Protein 5F8Z (pdb70)

CATH classification: 2.40.10.10 (+1 more: 2.40.10.10)

Solvent-accessible surface area: 11383 Å² total; per-residue (Å²): 1,18,43,22,86,92,7,65,126,30,53,17,9,15,5,1,0,0,9,2,62,95,138,58,64,93,10,14,0,2,0,2,0,22,16,90,20,11,0,1,0,0,2,0,2,25,53,79,46,76,152,56,125,8,2,39,2,2,18,21,30,23,27,24,73,87,34,82,148,134,20,114,70,14,82,5,104,63,47,22,71,10,109,87,23,134,46,87,119,3,45,38,2,0,0,0,0,19,0,99,60,76,36,127,113,68,113,72,29,90,43,5,42,53,5,81,140,60,28,92,39,100,95,11,116,52,2,57,0,0,2,1,0,34,47,134,61,199,22,128,50,43,84,55,4,18,40,4,53,2,59,38,37,89,50,120,83,0,60,130,100,9,154,108,71,175,19,45,125,71,17,7,0,0,9,77,150,124,13,40,78,10,11,4,46,1,1,0,1,0,0,0,0,0,85,64,130,60,93,53,50,1,9,0,2,6,3,16,10,66,28,15,17,112,121,47,37,14,5,1,2,6,32,0,4,46,3,30,84,15,5,98,97,53,18,120,93,36,110,42,35,77,26,3,11,14,52,176,30

Foldseek 3Di:
DAQWDFDDALPQQQKKFKWFCDPHIDTAEIWGHAFQFKTKFFQCSCPPDDDFQGIWIDGLDFFQVVDDPPHHTWGFDDKAQPPPDDPVQFPRGMIMTGTPDTHDDDSNHDGAAADAAPDDDPVFAWKKAKFQDANFFVGGGHTGITMDTWGWDDLVLLCVLPVPHRRDPQKTWTADQQFRTFDAGSHGTTFIWGAHPNGIHGQWTFGDWDHHRHHSIITMTGGRSNCVVVVVVVVVVVD/DDPVDDDPVD

Sequence (249 aa):
IVGGTNSSWGEWPWQVSLQVKLTAQRHLCGGSLIGHQWVLTAAHCFDGLPLQDVWRIYSGILNLSDITKDTPFSQIKEIIIHQNYKVSEGNHDIALIKLQAPLNYTEFQKPISLPSKGDTSTIYTNCWVTGWGFSKEKGEIQNILQKVNIPLVTNEECQKRYQDYKITQRMVCAGYKEGGKDACKGDSGGPLVCKHNGMWRLVGITSWGEGCARREQPGVYTKVAEYMDWILEKTQSSDCPARFAALFCC

InterPro domains:
  IPR000177 Apple domain [PR00005] (224-243)
  IPR000177 Apple domain [PR00005] (253-269)
  IPR000177 Apple domain [PR00005] (271-286)
  IPR000177 Apple domain [PS00495] (292-375)
  IPR000177 Apple domain [SM00223] (21-104)
  IPR000177 Apple domain [SM00223] (111-194)
  IPR000177 Apple domain [SM00223] (201-284)
  IPR000177 Apple domain [SM00223] (292-375)
  IPR000177 Apple domain [cd01100] (17-101)
  IPR000177 Apple domain [cd01100] (107-191)
  IPR000177 Apple domain [cd01100] (197-281)
  IPR000177 Apple domain [cd01100] (288-372)
  IPR001254 Serine proteases, trypsin domain [PF00089] (391-621)
  IPR001254 Serine proteases, trypsin domain [PS50240] (391-626)
  IPR001254 Serine proteases, trypsin domain [SM00020] (390-621)
  IPR001254 Serine proteases, trypsin domain [cd00190] (391-621)
  IPR001314 Peptidase S1A, chymotrypsin family [PR00722] (420-435)
  IPR001314 Peptidase S1A, chymotrypsin family [PR00722] (479-493)
  IPR001314 Peptidase S1A, chymotrypsin family [PR00722] (571-583)
  IPR003609 PAN/Apple domain [PF00024] (22-104)

GO terms:
  GO:0005515 protein binding (F, IPI)
  GO:0004252 serine-type endopeptidase activity (F, TAS)
  GO:0006508 proteolysis (P, TAS)
  GO:0005576 extracellular region (C, TAS)
  GO:0005886 plasma membrane (C, TAS)
  GO:0005576 extracellular region (C, IDA)
  GO:0031639 plasminogen activation (P, IDA)
  GO:0051919 positive regulation of fibrinolysis (P, IDA)
  GO:0002542 Factor XII activation (P, TAS)
  GO:0031638 zymogen activation (P, TAS)
  GO:0070062 extracellular exosome (C, HDA)
  GO:0031638 zymogen activation (P, IDA)
  GO:0006508 proteolysis (P, IDA)
  GO:0007597 blood coagulation, intrinsic pathway (P, IDA)

Organism: Homo sapiens (NCBI:txid9606)

Secondary structure (DSSP, 8-state):
-BS-EE--TTSSTTEEEEEEESSSEEEEEEEEEEETTEEEE-GGGGTT---GGGEEEE-S-SBGGG--TTS--B-EEEEEE-TT--TTT-TT--EEEEESSPPPPBTTB-PPB-PPSS--SSS---EEEEESS-SSTT----SBPEEEE--EE-HHHHHHT-TTS---TTEEEE--TT---B--TT-TT-EEEEEETTEEEEEEEEEE-SSSS-TT--EEEEEGGGGHHHHHHHHHHH-/--TTB-STT-

Radius of gyration: 16.34 Å; Cα contacts (8 Å, |Δi|>4): 658; chains: 2; bounding box: 39×35×48 Å

Structure (mmCIF, N/CA/C/O backbone):
data_5F8Z
#
_entry.id   5F8Z
#
_cell.length_a   90.279
_cell.length_b   90.279
_cell.length_c   57.623
_cell.angle_alpha   90.00
_cell.angle_beta   90.00
_cell.angle_gamma   120.00
#
_symmetry.space_group_name_H-M   'P 65'
#
loop_
_entity.id
_entity.type
_entity.pdbx_description
1 polymer 'Plasma kallikrein LIGHT CHAIN'
2 polymer CYS-PRO-ALA-ARG-PHE-M70-ALA-LEU-PHE-CYS
3 non-polymer 'SULFATE ION'
4 non-polymer piperidine-1-carboximidamide
5 water water
#
loop_
_atom_site.group_PDB
_atom_site.id
_atom_site.type_symbol
_atom_site.label_atom_id
_atom_site.label_alt_id
_atom_site.label_comp_id
_atom_site.label_asym_id
_atom_site.label_entity_id
_atom_site.label_seq_id
_atom_site.pdbx_PDB_ins_code
_atom_site.Cartn_x
_atom_site.Cartn_y
_atom_site.Cartn_z
_atom_site.occupancy
_atom_site.B_iso_or_equiv
_atom_site.auth_seq_id
_atom_site.auth_comp_id
_atom_site.auth_asym_id
_atom_site.auth_atom_id
_atom_site.pdbx_PDB_model_num
ATOM 1 N N . ILE A 1 1 ? -32.441 -30.561 1.805 1.00 13.13 16 ILE A N 1
ATOM 2 C CA . ILE A 1 1 ? -32.176 -31.648 0.805 1.00 13.06 16 ILE A CA 1
ATOM 3 C C . ILE A 1 1 ? -33.438 -32.501 0.688 1.00 12.96 16 ILE A C 1
ATOM 4 O O . ILE A 1 1 ? -33.938 -32.966 1.699 1.00 14.00 16 ILE A O 1
ATOM 9 N N . VAL A 1 2 ? -33.927 -32.649 -0.544 1.00 13.56 17 VAL A N 1
ATOM 10 C CA . VAL A 1 2 ? -35.092 -33.452 -0.880 1.00 13.83 17 VAL A CA 1
ATOM 11 C C . VAL A 1 2 ? -34.599 -34.810 -1.345 1.00 14.29 17 VAL A C 1
ATOM 12 O O . VAL A 1 2 ? -33.692 -34.891 -2.175 1.00 14.11 17 VAL A O 1
ATOM 16 N N . GLY A 1 3 ? -35.215 -35.871 -0.816 1.00 14.08 18 GLY A N 1
ATOM 17 C CA . GLY A 1 3 ? -34.934 -37.240 -1.244 1.00 14.53 18 GLY A CA 1
ATOM 18 C C . GLY A 1 3 ? -33.613 -37.800 -0.777 1.00 14.92 18 GLY A C 1
ATOM 19 O O . GLY A 1 3 ? -33.144 -38.796 -1.334 1.00 17.40 18 GLY A O 1
ATOM 20 N N . GLY A 1 4 ? -33.027 -37.189 0.249 1.00 14.63 19 GLY A N 1
ATOM 21 C CA . GLY A 1 4 ? -31.751 -37.636 0.772 1.00 15.19 19 GLY A CA 1
ATOM 22 C C . GLY A 1 4 ? -31.915 -38.586 1.927 1.00 16.05 19 GLY A C 1
ATOM 23 O O . GLY A 1 4 ? -33.019 -39.072 2.209 1.00 16.46 19 GLY A O 1
ATOM 24 N N . THR A 1 5 ? -30.801 -38.877 2.581 1.00 15.03 20 THR A N 1
ATOM 25 C CA . THR A 1 5 ? -30.786 -39.681 3.798 1.00 16.21 20 THR A CA 1
ATOM 26 C C . THR A 1 5 ? -29.878 -39.071 4.855 1.00 15.21 20 THR A C 1
ATOM 27 O O . THR A 1 5 ? -29.100 -38.144 4.590 1.00 14.72 20 THR A O 1
ATOM 31 N N . ASN A 1 6 ? -29.987 -39.596 6.068 1.00 15.44 21 ASN A N 1
ATOM 32 C CA . ASN A 1 6 ? -29.177 -39.134 7.185 1.00 15.98 21 ASN A CA 1
ATOM 33 C C . ASN A 1 6 ? -27.721 -39.508 6.968 1.00 16.41 21 ASN A C 1
ATOM 34 O O . ASN A 1 6 ? -27.410 -40.652 6.626 1.00 19.91 21 ASN A O 1
ATOM 39 N N . SER A 1 7 ? -26.829 -38.543 7.171 1.00 14.50 22 SER A N 1
ATOM 40 C CA . SER A 1 7 ? -25.388 -38.791 7.107 1.00 14.26 22 SER A CA 1
ATOM 41 C C . SER A 1 7 ? -24.863 -39.332 8.432 1.00 14.96 22 SER A C 1
ATOM 42 O O . SER A 1 7 ? -25.488 -39.164 9.490 1.00 16.03 22 SER A O 1
ATOM 45 N N . SER A 1 8 ? -23.688 -39.942 8.373 1.00 14.91 23 SER A N 1
ATOM 46 C CA . SER A 1 8 ? -22.979 -40.399 9.565 1.00 15.62 23 SER A CA 1
ATOM 47 C C . SER A 1 8 ? -21.769 -39.515 9.835 1.00 15.18 23 SER A C 1
ATOM 48 O O . SER A 1 8 ? -21.359 -38.699 8.987 1.00 15.97 23 SER A O 1
ATOM 51 N N . TRP A 1 9 ? -21.209 -39.668 11.020 1.00 16.07 24 TRP A N 1
ATOM 52 C CA . TRP A 1 9 ? -20.082 -38.852 11.448 1.00 14.96 24 TRP A CA 1
ATOM 53 C C . TRP A 1 9 ? -18.879 -39.019 10.520 1.00 16.33 24 TRP A C 1
ATOM 54 O O . TRP A 1 9 ? -18.524 -40.134 10.140 1.00 18.06 24 TRP A O 1
ATOM 65 N N . GLY A 1 10 ? -18.264 -37.889 10.159 1.00 16.43 25 GLY A N 1
ATOM 66 C CA . GLY A 1 10 ? -17.046 -37.897 9.373 1.00 16.56 25 GLY A CA 1
ATOM 67 C C . GLY A 1 10 ? -17.224 -38.076 7.881 1.00 16.15 25 GLY A C 1
ATOM 68 O O . GLY A 1 10 ? -16.225 -38.031 7.161 1.00 15.67 25 GLY A O 1
ATOM 69 N N . GLU A 1 11 ? -18.458 -38.277 7.383 1.00 14.48 26 GLU A N 1
ATOM 70 C CA . GLU A 1 11 ? -18.670 -38.352 5.939 1.00 15.07 26 GLU A CA 1
ATOM 71 C C . GLU A 1 11 ? -18.386 -37.013 5.251 1.00 13.85 26 GLU A C 1
ATOM 72 O O . GLU A 1 11 ? -17.793 -36.980 4.174 1.00 14.37 26 GLU A O 1
ATOM 78 N N . TRP A 1 12 ? -18.798 -35.922 5.905 1.00 12.52 27 TRP A N 1
ATOM 79 C CA . TRP A 1 12 ? -18.721 -34.594 5.276 1.00 12.25 27 TRP A CA 1
ATOM 80 C C . TRP A 1 12 ? -18.099 -33.598 6.253 1.00 11.79 27 TRP A C 1
ATOM 81 O O . TRP A 1 12 ? -18.767 -32.697 6.752 1.00 12.13 27 TRP A O 1
ATOM 92 N N . PRO A 1 13 ? -16.811 -33.774 6.572 1.00 11.08 28 PRO A N 1
ATOM 93 C CA . PRO A 1 13 ? -16.188 -33.023 7.674 1.00 11.64 28 PRO A CA 1
ATOM 94 C C . PRO A 1 13 ? -15.938 -31.533 7.406 1.00 10.71 28 PRO A C 1
ATOM 95 O O . PRO A 1 13 ? -15.593 -30.775 8.324 1.00 11.93 28 PRO A O 1
ATOM 99 N N . TRP A 1 14 ? -16.125 -31.133 6.154 1.00 10.23 29 TRP A N 1
ATOM 100 C CA . TRP A 1 14 ? -16.033 -29.728 5.720 1.00 10.80 29 TRP A CA 1
ATOM 101 C C . TRP A 1 14 ? -17.344 -28.970 5.846 1.00 10.70 29 TRP A C 1
ATOM 102 O O . TRP A 1 14 ? -17.352 -27.759 5.697 1.00 11.57 29 TRP A O 1
ATOM 113 N N . GLN A 1 15 ? -18.460 -29.665 6.052 1.00 9.89 30 GLN A N 1
ATOM 114 C CA . GLN A 1 15 ? -19.753 -28.982 6.085 1.00 10.38 30 GLN A CA 1
ATOM 115 C C . GLN A 1 15 ? -19.888 -28.151 7.350 1.00 10.63 30 GLN A C 1
ATOM 116 O O . GLN A 1 15 ? -19.647 -28.643 8.451 1.00 10.88 30 GLN A O 1
ATOM 122 N N . VAL A 1 16 ? -20.330 -26.906 7.191 1.00 10.07 31 VAL A N 1
ATOM 123 C CA . VAL A 1 16 ? -20.623 -26.044 8.329 1.00 10.60 31 VAL A CA 1
ATOM 124 C C . VAL A 1 16 ? -22.057 -25.546 8.241 1.00 10.79 31 VAL A C 1
ATOM 125 O O . VAL A 1 16 ? -22.660 -25.520 7.149 1.00 10.72 31 VAL A O 1
ATOM 129 N N . SER A 1 17 ? -22.600 -25.179 9.402 1.00 10.49 32 SER A N 1
ATOM 130 C CA . SER A 1 17 ? -23.916 -24.559 9.503 1.00 11.00 32 SER A CA 1
ATOM 131 C C . SER A 1 17 ? -23.685 -23.085 9.844 1.00 10.36 32 SER A C 1
ATOM 132 O O . SER A 1 17 ? -23.046 -22.785 10.868 1.00 11.35 32 SER A O 1
ATOM 135 N N . LEU A 1 18 ? -24.175 -22.188 8.985 1.00 11.04 33 LEU A N 1
ATOM 136 C CA . LEU A 1 18 ? -24.088 -20.742 9.209 1.00 11.88 33 LEU A CA 1
ATOM 137 C C . LEU A 1 18 ? -25.410 -20.309 9.830 1.00 12.23 33 LEU A C 1
ATOM 138 O O . LEU A 1 18 ? -26.454 -20.386 9.185 1.00 11.90 33 LEU A O 1
ATOM 143 N N . GLN A 1 19 ? -25.332 -19.906 11.096 1.00 12.12 34 GLN A N 1
ATOM 144 C CA . GLN A 1 19 ? -26.511 -19.562 11.900 1.00 12.87 34 GLN A CA 1
ATOM 145 C C . GLN A 1 19 ? -26.420 -18.135 12.332 1.00 13.93 34 GLN A C 1
ATOM 146 O O . GLN A 1 19 ? -25.337 -17.577 12.386 1.00 12.97 34 GLN A O 1
ATOM 152 N N . VAL A 1 20 ? -27.566 -17.544 12.638 1.00 13.72 35 VAL A N 1
ATOM 153 C CA . VAL A 1 20 ? -27.595 -16.206 13.216 1.00 14.13 35 VAL A CA 1
ATOM 154 C C . VAL A 1 20 ? -28.288 -16.244 14.551 1.00 14.88 35 VAL A C 1
ATOM 155 O O . VAL A 1 20 ? -29.178 -17.067 14.768 1.00 14.76 35 VAL A O 1
ATOM 159 N N . LYS A 1 21 ? -27.833 -15.394 15.466 1.00 14.24 36 LYS A N 1
ATOM 160 C CA . LYS A 1 21 ? -28.567 -15.166 16.695 1.00 15.64 36 LYS A CA 1
ATOM 161 C C . LYS A 1 21 ? -28.825 -13.691 16.875 1.00 15.86 36 LYS A C 1
ATOM 162 O O . LYS A 1 21 ? -27.875 -12.899 16.957 1.00 14.98 36 LYS A O 1
ATOM 168 N N . LEU A 1 22 ? -30.108 -13.331 16.912 1.00 16.44 37 LEU A N 1
ATOM 169 C CA . LEU A 1 22 ? -30.523 -11.995 17.317 1.00 15.77 37 LEU A CA 1
ATOM 170 C C . LEU A 1 22 ? -31.104 -12.224 18.707 1.00 14.61 37 LEU A C 1
ATOM 171 O O . LEU A 1 22 ? -30.336 -12.340 19.664 1.00 17.31 37 LEU A O 1
ATOM 176 N N . THR A 1 23 ? -32.421 -12.363 18.836 0.60 13.67 38 THR A N 1
ATOM 177 C CA . THR A 1 23 ? -32.989 -12.829 20.102 0.60 14.29 38 THR A CA 1
ATOM 178 C C . THR A 1 23 ? -33.154 -14.346 20.119 0.60 14.72 38 THR A C 1
ATOM 179 O O . THR A 1 23 ? -33.095 -14.964 21.182 0.60 16.82 38 THR A O 1
ATOM 183 N N . ALA A 1 24 A -33.382 -14.922 18.941 1.00 16.31 38 ALA A N 1
ATOM 184 C CA . ALA A 1 24 A -33.442 -16.358 18.740 1.00 17.12 38 ALA A CA 1
ATOM 185 C C . ALA A 1 24 A -32.323 -16.758 17.772 1.00 17.41 38 ALA A C 1
ATOM 186 O O . ALA A 1 24 A -31.765 -15.906 17.050 1.00 18.24 38 ALA A O 1
ATOM 188 N N . GLN A 1 25 B -31.996 -18.047 17.777 1.00 15.87 38 GLN A N 1
ATOM 189 C CA . GLN A 1 25 B -30.946 -18.608 16.931 1.00 15.05 38 GLN A CA 1
ATOM 190 C C . GLN A 1 25 B -31.544 -19.530 15.865 1.00 15.22 38 GLN A C 1
ATOM 191 O O . GLN A 1 25 B -32.449 -20.303 16.131 1.00 16.45 38 GLN A O 1
ATOM 197 N N . ARG A 1 26 ? -31.070 -19.383 14.631 1.00 14.36 39 ARG A N 1
ATOM 198 C CA . ARG A 1 26 ? -31.563 -20.179 13.510 1.00 14.16 39 ARG A CA 1
ATOM 199 C C . ARG A 1 26 ? -30.479 -20.444 12.467 1.00 13.88 39 ARG A C 1
ATOM 200 O O . ARG A 1 26 ? -29.654 -19.581 12.177 1.00 14.11 39 ARG A O 1
ATOM 208 N N . HIS A 1 27 ? -30.546 -21.638 11.889 1.00 13.33 40 HIS A N 1
ATOM 209 C CA . HIS A 1 27 ? -29.731 -22.005 10.753 1.00 13.13 40 HIS A CA 1
ATOM 210 C C . HIS A 1 27 ? -30.233 -21.264 9.514 1.00 12.62 40 HIS A C 1
ATOM 211 O O . HIS A 1 27 ? -31.421 -21.294 9.219 1.00 13.70 40 HIS A O 1
ATOM 218 N N . LEU A 1 28 ? -29.319 -20.612 8.788 1.00 12.82 41 LEU A N 1
ATOM 219 C CA . LEU A 1 28 ? -29.651 -19.927 7.549 1.00 13.33 41 LEU A CA 1
ATOM 220 C C . LEU A 1 28 ? -29.080 -20.534 6.274 1.00 13.58 41 LEU A C 1
ATOM 221 O O . LEU A 1 28 ? -29.743 -20.524 5.243 1.00 16.26 41 LEU A O 1
ATOM 226 N N . CYS A 1 29 ? -27.851 -21.024 6.338 1.00 13.04 42 CYS A N 1
ATOM 227 C CA . CYS A 1 29 ? -27.136 -21.436 5.134 1.00 12.91 42 CYS A CA 1
ATOM 228 C C . CYS A 1 29 ? -26.104 -22.488 5.476 1.00 11.98 42 CYS A C 1
ATOM 229 O O . CYS A 1 29 ? -25.719 -22.648 6.632 1.00 12.32 42 CYS A O 1
ATOM 232 N N . GLY A 1 30 ? -25.670 -23.206 4.455 1.00 10.76 43 GLY A N 1
ATOM 233 C CA . GLY A 1 30 ? -24.505 -24.054 4.563 1.00 11.25 43 GLY A CA 1
ATOM 234 C C . GLY A 1 30 ? -23.245 -23.341 4.110 1.00 11.30 43 GLY A C 1
ATOM 235 O O . GLY A 1 30 ? -23.270 -22.225 3.600 1.00 11.31 43 GLY A O 1
ATOM 236 N N . GLY A 1 31 ? -22.136 -24.042 4.275 1.00 10.85 44 GLY A N 1
ATOM 237 C CA . GLY A 1 31 ? -20.838 -23.571 3.797 1.00 10.99 44 GLY A CA 1
ATOM 238 C C . GLY A 1 31 ? -19.863 -24.713 3.843 1.00 10.66 44 GLY A C 1
ATOM 239 O O . GLY A 1 31 ? -20.178 -25.802 4.412 1.00 11.25 44 GLY A O 1
ATOM 240 N N . SER A 1 32 ? -18.681 -24.466 3.284 1.00 10.66 45 SER A N 1
ATOM 241 C CA . SER A 1 32 ? -17.623 -25.470 3.230 1.00 11.40 45 SER A CA 1
ATOM 242 C C . SER A 1 32 ? -16.349 -24.910 3.802 1.00 10.48 45 SER A C 1
ATOM 243 O O . SER A 1 32 ? -15.882 -23.880 3.369 1.00 10.87 45 SER A O 1
ATOM 246 N N . LEU A 1 33 ? -15.754 -25.615 4.743 1.00 10.06 46 LEU A N 1
ATOM 247 C CA . LEU A 1 33 ? -14.436 -25.256 5.258 1.00 10.82 46 LEU A CA 1
ATOM 248 C C . LEU A 1 33 ? -13.439 -25.569 4.155 1.00 10.93 46 LEU A C 1
ATOM 249 O O . LEU A 1 33 ? -13.394 -26.709 3.675 1.00 10.70 46 LEU A O 1
ATOM 254 N N . ILE A 1 34 ? -12.667 -24.568 3.728 1.00 11.48 47 ILE A N 1
ATOM 255 C CA . ILE A 1 34 ? -11.650 -24.776 2.683 1.00 11.22 47 ILE A CA 1
ATOM 256 C C . ILE A 1 34 ? -10.221 -24.554 3.137 1.00 11.19 47 ILE A C 1
ATOM 257 O O . ILE A 1 34 ? -9.294 -24.870 2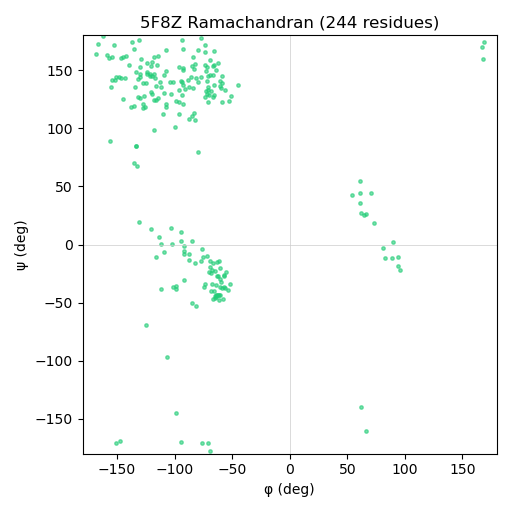.402 1.00 12.19 47 ILE A O 1
ATOM 262 N N . GLY A 1 35 ? -10.052 -23.996 4.319 1.00 12.06 48 GLY A N 1
ATOM 263 C CA . GLY A 1 35 ? -8.750 -23.835 4.936 1.00 13.32 48 GLY A CA 1
ATOM 264 C C . GLY A 1 35 ? -8.961 -23.594 6.413 1.00 15.24 48 GLY A C 1
ATOM 265 O O . GLY A 1 35 ? -10.107 -23.506 6.885 1.00 15.98 48 GLY A O 1
ATOM 266 N N . HIS A 1 36 ? -7.882 -23.439 7.162 1.00 15.22 49 HIS A N 1
ATOM 267 C CA . HIS A 1 36 ? -8.018 -23.415 8.623 1.00 17.02 49 HIS A CA 1
ATOM 268 C C . HIS A 1 36 ? -8.817 -22.232 9.169 1.00 16.41 49 HIS A C 1
ATOM 269 O O . HIS A 1 36 ? -9.405 -22.345 10.239 1.00 17.68 49 HIS A O 1
ATOM 276 N N . GLN A 1 37 ? -8.904 -21.146 8.396 1.00 15.46 50 GLN A N 1
ATOM 277 C CA . GLN A 1 37 ? -9.664 -19.977 8.807 1.00 15.61 50 GLN A CA 1
ATOM 278 C C . GLN A 1 37 ? -10.627 -19.461 7.731 1.00 14.45 50 GLN A C 1
ATOM 279 O O . GLN A 1 37 ? -11.093 -18.339 7.823 1.00 13.63 50 GLN A O 1
ATOM 285 N N . TRP A 1 38 ? -10.975 -20.303 6.754 1.00 11.68 51 TRP A N 1
ATOM 286 C CA . TRP A 1 38 ? -11.766 -19.875 5.595 1.00 11.71 51 TRP A CA 1
ATOM 287 C C . TRP A 1 38 ? -12.931 -20.822 5.308 1.00 12.21 51 TRP A C 1
ATOM 288 O O . TRP A 1 38 ? -12.749 -22.036 5.159 1.00 12.20 51 TRP A O 1
ATOM 299 N N . VAL A 1 39 ? -14.127 -20.241 5.212 1.00 11.05 52 VAL A N 1
ATOM 300 C CA . VAL A 1 39 ? -15.322 -20.940 4.753 1.00 10.92 52 VAL A CA 1
ATOM 301 C C . VAL A 1 39 ? -15.748 -20.340 3.411 1.00 11.13 52 VAL A C 1
ATOM 302 O O . VAL A 1 39 ? -15.732 -19.116 3.243 1.00 11.41 52 VAL A O 1
ATOM 306 N N . LEU A 1 40 ? -16.174 -21.196 2.489 1.00 10.69 53 LEU A N 1
ATOM 307 C CA . LEU A 1 40 ? -16.706 -20.782 1.190 1.00 10.76 53 LEU A CA 1
ATOM 308 C C . LEU A 1 40 ? -18.214 -21.040 1.178 1.00 10.88 53 LEU A C 1
ATOM 309 O O . LEU A 1 40 ? -18.651 -22.132 1.530 1.00 12.29 53 LEU A O 1
ATOM 314 N N . THR A 1 41 ? -18.994 -20.037 0.782 1.00 10.55 54 THR A N 1
ATOM 315 C CA . THR A 1 41 ? -20.449 -20.114 0.773 1.00 10.93 54 THR A CA 1
ATOM 316 C C . THR A 1 41 ? -20.995 -19.273 -0.384 1.00 10.52 54 THR A C 1
ATOM 317 O O . THR A 1 41 ? -20.229 -18.896 -1.292 1.00 10.73 54 THR A O 1
ATOM 321 N N . ALA A 1 42 ? -22.313 -19.053 -0.392 1.00 11.04 55 ALA A N 1
ATOM 322 C CA . ALA A 1 42 ? -22.980 -18.256 -1.433 1.00 11.18 55 ALA A CA 1
ATOM 323 C C . ALA A 1 42 ? -23.117 -16.793 -0.993 1.00 11.84 55 ALA A C 1
ATOM 324 O O . ALA A 1 42 ? -23.467 -16.497 0.150 1.00 12.46 55 ALA A O 1
ATOM 326 N N . ALA A 1 43 ? -22.889 -15.882 -1.930 1.00 12.09 56 ALA A N 1
ATOM 327 C CA . ALA A 1 43 ? -23.125 -14.450 -1.680 1.00 11.92 56 ALA A CA 1
ATOM 328 C C . ALA A 1 43 ? -24.558 -14.159 -1.259 1.00 11.81 56 ALA A C 1
ATOM 329 O O . ALA A 1 43 ? -24.776 -13.289 -0.405 1.00 12.07 56 ALA A O 1
ATOM 331 N N . HIS A 1 44 ? -25.546 -14.864 -1.811 1.00 12.13 57 HIS A N 1
ATOM 332 C CA . HIS A 1 44 ? -26.935 -14.542 -1.485 1.00 12.79 57 HIS A CA 1
ATOM 333 C C . HIS A 1 44 ? -27.301 -14.836 -0.029 1.00 12.52 57 HIS A C 1
ATOM 334 O O . HIS A 1 44 ? -28.305 -14.339 0.455 1.00 13.02 57 HIS A O 1
ATOM 341 N N . CYS A 1 45 ? -26.474 -15.618 0.674 1.00 13.40 58 CYS A N 1
ATOM 342 C CA . CYS A 1 45 ? -26.642 -15.835 2.105 1.00 14.20 58 CYS A CA 1
ATOM 343 C C . CYS A 1 45 ? -26.483 -14.575 2.958 1.00 14.45 58 CYS A C 1
ATOM 344 O O . CYS A 1 45 ? -26.873 -14.594 4.116 1.00 15.19 58 CYS A O 1
ATOM 347 N N . PHE A 1 46 ? -25.925 -13.509 2.378 1.00 13.89 59 PHE A N 1
ATOM 348 C CA . PHE A 1 46 ? -25.770 -12.241 3.083 1.00 14.24 59 PHE A CA 1
ATOM 349 C C . PHE A 1 46 ? -26.786 -11.184 2.702 1.00 15.10 59 PHE A C 1
ATOM 350 O O . PHE A 1 46 ? -26.769 -10.085 3.261 1.00 16.56 59 PHE A O 1
ATOM 358 N N . ASP A 1 47 ? -27.693 -11.505 1.794 1.00 14.62 60 ASP A N 1
ATOM 359 C CA . ASP A 1 47 ? -28.739 -10.551 1.417 1.00 14.93 60 ASP A CA 1
ATOM 360 C C . ASP A 1 47 ? -29.760 -10.455 2.548 1.00 16.09 60 ASP A C 1
ATOM 361 O O . ASP A 1 47 ? -30.264 -11.475 3.002 1.00 16.91 60 ASP A O 1
ATOM 366 N N . GLY A 1 48 A -30.055 -9.245 3.024 1.00 17.28 60 GLY A N 1
ATOM 367 C CA . GLY A 1 48 A -31.029 -9.096 4.093 1.00 18.45 60 GLY A CA 1
ATOM 368 C C . GLY A 1 48 A -30.513 -9.617 5.424 1.00 18.07 60 GLY A C 1
ATOM 369 O O . GLY A 1 48 A -31.249 -10.295 6.143 1.00 17.89 60 GLY A O 1
ATOM 370 N N . LEU A 1 49 B -29.262 -9.292 5.753 1.00 17.88 60 LEU A N 1
ATOM 371 C CA . LEU A 1 49 B -28.630 -9.672 7.034 1.00 19.07 60 LEU A CA 1
ATOM 372 C C . LEU A 1 49 B -28.133 -8.430 7.754 1.00 17.04 60 LEU A C 1
ATOM 373 O O . LEU A 1 49 B -27.697 -7.505 7.085 1.00 14.61 60 LEU A O 1
ATOM 378 N N . PRO A 1 50 C -28.157 -8.408 9.100 1.00 16.74 60 PRO A N 1
ATOM 379 C CA . PRO A 1 50 C -27.423 -7.334 9.820 1.00 20.88 60 PRO A CA 1
ATOM 380 C C . PRO A 1 50 C -25.901 -7.524 9.713 1.00 19.30 60 PRO A C 1
ATOM 381 O O . PRO A 1 50 C -25.428 -8.409 8.994 1.00 14.65 60 PRO A O 1
ATOM 385 N N . LEU A 1 51 ? -25.192 -6.824 10.397 1.00 16.73 61 LEU A N 1
ATOM 386 C CA . LEU A 1 51 ? -23.748 -6.923 10.437 1.00 19.83 61 LEU A CA 1
ATOM 387 C C . LEU A 1 51 ? -23.283 -8.241 11.033 1.00 17.76 61 LEU A C 1
ATOM 388 O O . LEU A 1 51 ? -24.014 -8.914 11.619 1.00 14.70 61 LEU A O 1
ATOM 393 N N . GLN A 1 52 ? -22.008 -8.536 10.855 1.00 16.05 62 GLN A N 1
ATOM 394 C CA . GLN A 1 52 ? -21.521 -9.883 11.045 1.00 18.19 62 GLN A CA 1
ATOM 395 C C . GLN A 1 52 ? -21.493 -10.453 12.459 1.00 22.91 62 GLN A C 1
ATOM 396 O O . GLN A 1 52 ? -21.354 -11.628 12.584 1.00 35.98 62 GLN A O 1
ATOM 402 N N . ASP A 1 53 B -21.639 -9.639 13.495 1.00 15.12 65 ASP A N 1
ATOM 403 C CA . ASP A 1 53 B -21.627 -10.118 14.894 1.00 15.78 65 ASP A CA 1
ATOM 404 C C . ASP A 1 53 B -22.716 -11.113 15.227 1.00 15.39 65 ASP A C 1
ATOM 405 O O . ASP A 1 53 B -22.669 -11.857 16.111 1.00 16.99 65 ASP A O 1
ATOM 410 N N . VAL A 1 54 C -23.798 -11.074 14.321 1.00 15.09 65 VAL A N 1
ATOM 411 C CA . VAL A 1 54 C -24.901 -12.003 14.476 1.00 14.89 65 VAL A CA 1
ATOM 412 C C . VAL A 1 54 C -24.561 -13.452 14.154 1.00 14.19 65 VAL A C 1
ATOM 413 O O . VAL A 1 54 C -25.254 -14.346 14.634 1.00 14.44 65 VAL A O 1
ATOM 417 N N . TRP A 1 55 D -23.535 -13.694 13.344 1.00 13.83 65 TRP A N 1
ATOM 418 C CA . TRP A 1 55 D -23.291 -15.060 12.862 1.00 13.31 65 TRP A CA 1
ATOM 419 C C . TRP A 1 55 D -22.587 -15.952 13.872 1.00 13.67 65 TRP A C 1
ATOM 420 O O . TRP A 1 55 D -21.637 -15.532 14.535 1.00 14.63 65 TRP A O 1
ATOM 431 N N . ARG A 1 56 E -23.040 -17.209 13.915 1.00 14.24 65 ARG A N 1
ATOM 432 C CA . ARG A 1 56 E -22.405 -18.291 14.660 1.00 13.79 65 ARG A CA 1
ATOM 433 C C . ARG A 1 56 E -22.207 -19.419 13.663 1.00 13.76 65 ARG A C 1
ATOM 434 O O . ARG A 1 56 E -23.170 -19.908 13.077 1.00 15.18 65 ARG A O 1
ATOM 442 N N . ILE A 1 57 ? -20.957 -19.820 13.480 1.00 12.09 66 ILE A N 1
ATOM 443 C CA . ILE A 1 57 ? -20.617 -20.848 12.482 1.00 12.78 66 ILE A CA 1
ATOM 444 C C . ILE A 1 57 ? -20.255 -22.135 13.195 1.00 12.12 66 ILE A C 1
ATOM 445 O O . ILE A 1 57 ? -19.296 -22.178 13.980 1.00 12.62 66 ILE A O 1
ATOM 450 N N . TYR A 1 58 ? -21.040 -23.173 12.927 1.00 11.94 67 TYR A N 1
ATOM 451 C CA . TYR A 1 58 ? -20.843 -24.446 13.585 1.00 12.73 67 TYR A CA 1
ATOM 452 C C . TYR A 1 58 ? -20.155 -25.417 12.647 1.00 12.28 67 TYR A C 1
ATOM 453 O O . TYR A 1 58 ? -20.592 -25.598 11.499 1.00 13.13 67 TYR A O 1
ATOM 462 N N . SER A 1 59 ? -19.086 -26.033 13.152 1.00 12.80 68 SER A N 1
ATOM 463 C CA . SER A 1 59 ? -18.362 -27.060 12.438 1.00 13.10 68 SER A CA 1
ATOM 464 C C . SER A 1 59 ? -18.224 -28.252 13.350 1.00 13.63 68 SER A C 1
ATOM 465 O O . SER A 1 59 ? -18.406 -28.139 14.562 1.00 13.84 68 SER A O 1
ATOM 468 N N . GLY A 1 60 ? -17.972 -29.414 12.772 1.00 13.60 69 GLY A N 1
ATOM 469 C CA . GLY A 1 60 ? -17.887 -30.614 13.587 1.00 14.03 69 GLY A CA 1
ATOM 470 C C . GLY A 1 60 ? -19.197 -31.012 14.240 1.00 15.25 69 GLY A C 1
ATOM 471 O O . GLY A 1 60 ? -19.211 -31.683 15.288 1.00 16.31 69 GLY A O 1
ATOM 472 N N . ILE A 1 61 ? -20.297 -30.614 13.614 1.00 15.21 70 ILE A N 1
ATOM 473 C CA . ILE A 1 61 ? -21.633 -30.914 14.101 1.00 15.74 70 ILE A CA 1
ATOM 474 C C . ILE A 1 61 ? -22.374 -31.699 13.028 1.00 14.85 70 ILE A C 1
ATOM 475 O O . ILE A 1 61 ? -22.429 -31.308 11.867 1.00 15.78 70 ILE A O 1
ATOM 480 N N . LEU A 1 62 ? -22.978 -32.789 13.441 1.00 15.19 71 LEU A N 1
ATOM 481 C CA . LEU A 1 62 ? -23.789 -33.616 12.553 1.00 15.17 71 LEU A CA 1
ATOM 482 C C . LEU A 1 62 ? -25.295 -33.337 12.694 1.00 14.96 71 LEU A C 1
ATOM 483 O O . LEU A 1 62 ? -25.981 -33.327 11.752 1.00 15.82 71 LEU A O 1
ATOM 488 N N . ASN A 1 63 ? -25.722 -33.052 13.906 1.00 15.78 72 ASN A N 1
ATOM 489 C CA . ASN A 1 63 ? -27.118 -32.946 14.226 1.00 16.70 72 ASN A CA 1
ATOM 490 C C . ASN A 1 63 ? -27.360 -31.626 14.897 1.00 17.51 72 ASN A C 1
ATOM 491 O O . ASN A 1 63 ? -26.879 -31.393 15.919 1.00 16.87 72 ASN A O 1
ATOM 496 N N . LEU A 1 64 ? -28.156 -30.763 14.289 1.00 16.80 73 LEU A N 1
ATOM 497 C CA . LEU A 1 64 ? -28.407 -29.449 14.838 1.00 18.06 73 LEU A CA 1
ATOM 498 C C . LEU A 1 64 ? -29.110 -29.504 16.201 1.00 19.21 73 LEU A C 1
ATOM 499 O O . LEU A 1 64 ? -29.015 -28.626 16.960 1.00 20.37 73 LEU A O 1
ATOM 504 N N . SER A 1 65 ? -29.855 -30.557 16.445 1.00 20.21 74 SER A N 1
ATOM 505 C CA . SER A 1 65 ? -30.484 -30.689 17.768 1.00 22.89 74 SER A CA 1
ATOM 506 C C . SER A 1 65 ? -29.492 -31.104 18.888 1.00 23.71 74 SER A C 1
ATOM 507 O O . SER A 1 65 ? -29.853 -31.040 20.076 1.00 28.70 74 SER A O 1
ATOM 510 N N . ASP A 1 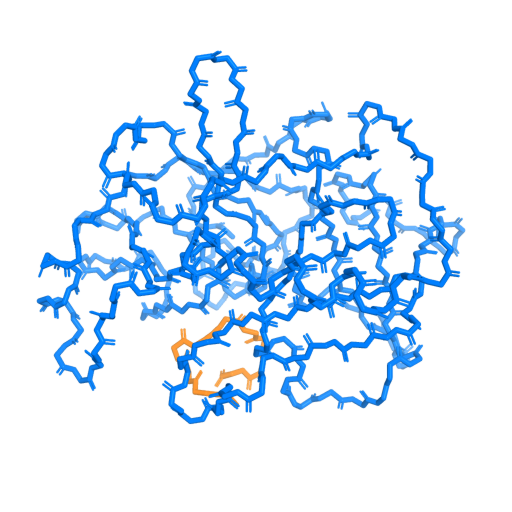66 ? -28.263 -31.508 18.519 1.00 22.02 75 ASP A N 1
ATOM 511 C CA . ASP A 1 66 ? -27.153 -31.748 19.477 1.00 22.54 75 ASP A CA 1
ATOM 512 C C . ASP A 1 66 ? -26.519 -30.393 19.955 1.00 23.08 75 ASP A C 1
ATOM 513 O O . ASP A 1 66 ? -25.745 -30.385 20.928 1.00 25.39 75 ASP A O 1
ATOM 518 N N . ILE A 1 67 ? -26.812 -29.267 19.281 1.00 23.51 76 ILE A N 1
ATOM 519 C CA . ILE A 1 67 ? -26.260 -27.954 19.652 1.00 23.88 76 ILE A CA 1
ATOM 520 C C . ILE A 1 67 ? -26.903 -27.435 20.938 1.00 25.91 76 ILE A C 1
ATOM 521 O O . ILE A 1 67 ? -28.123 -27.446 21.084 1.00 27.21 76 ILE A O 1
ATOM 526 N N . THR A 1 68 ? -26.065 -26.974 21.850 1.00 26.31 77 THR A N 1
ATOM 527 C CA . THR A 1 68 ? -26.508 -26.392 23.110 1.00 26.50 77 THR A CA 1
ATOM 528 C C . THR A 1 68 ? -25.784 -25.068 23.296 1.00 27.05 77 THR A C 1
ATOM 529 O O . THR A 1 68 ? -24.896 -24.709 22.510 1.00 26.28 77 THR A O 1
ATOM 533 N N . LYS A 1 69 ? -26.138 -24.355 24.358 1.00 28.61 78 LYS A N 1
ATOM 534 C CA . LYS A 1 69 ? -25.501 -23.079 24.681 1.00 27.61 78 LYS A CA 1
ATOM 535 C C . LYS A 1 69 ? -23.974 -23.189 24.844 1.00 25.25 78 LYS A C 1
ATOM 536 O O . LYS A 1 69 ? -23.261 -22.207 24.616 1.00 29.60 78 LYS A O 1
ATOM 542 N N . ASP A 1 70 ? -23.477 -24.369 25.222 1.00 25.31 79 ASP A N 1
ATOM 543 C CA . ASP A 1 70 ? -22.035 -24.619 25.414 1.00 28.52 79 ASP A CA 1
ATOM 544 C C . ASP A 1 70 ? -21.275 -25.154 24.195 1.00 25.68 79 ASP A C 1
ATOM 545 O O . ASP A 1 70 ? -20.059 -25.307 24.248 1.00 27.54 79 ASP A O 1
ATOM 550 N N . THR A 1 71 ? -21.981 -25.457 23.113 1.00 21.88 80 THR A N 1
ATOM 551 C CA . THR A 1 71 ? -21.337 -25.972 21.910 1.00 20.14 80 THR A CA 1
ATOM 552 C C . THR A 1 71 ? -20.436 -24.877 21.339 1.00 18.89 80 THR A C 1
ATOM 553 O O . THR A 1 71 ? -20.890 -23.746 21.131 1.00 19.09 80 THR A O 1
ATOM 557 N N . PRO A 1 72 ? -19.164 -25.205 21.066 1.00 17.83 81 PRO A N 1
ATOM 558 C CA . PRO A 1 72 ? -18.314 -24.165 20.461 1.00 18.51 81 PRO A CA 1
ATOM 559 C C . PRO A 1 72 ? -18.807 -23.755 19.054 1.00 17.08 81 PRO A C 1
ATOM 560 O O . PRO A 1 72 ? -19.454 -24.534 18.359 1.00 17.66 81 PRO A O 1
ATOM 564 N N . PHE A 1 73 ? -18.545 -22.504 18.704 1.00 17.57 82 PHE A N 1
ATOM 565 C CA . PHE A 1 73 ? -18.766 -21.991 17.353 1.00 15.87 82 PHE A CA 1
ATOM 566 C C . PHE A 1 73 ? -17.707 -20.972 16.985 1.00 15.65 82 PHE A C 1
ATOM 567 O O . PHE A 1 73 ? -17.026 -20.403 17.866 1.00 16.86 82 PHE A O 1
ATOM 575 N N . SER A 1 74 ? -17.580 -20.737 15.675 1.00 14.52 83 SER A N 1
ATOM 576 C CA . SER A 1 74 ? -16.680 -19.718 15.134 1.00 14.35 83 SER A CA 1
ATOM 577 C C . SER A 1 74 ? -17.449 -18.437 14.874 1.00 14.20 83 SER A C 1
ATOM 578 O O . SER A 1 74 ? -18.667 -18.451 14.647 1.00 14.60 83 SER A O 1
ATOM 581 N N . GLN A 1 75 ? -16.724 -17.328 14.937 1.00 14.88 84 GLN A N 1
ATOM 582 C CA . GLN A 1 75 ? -17.270 -16.017 14.630 1.00 16.15 84 GLN A CA 1
ATOM 583 C C . GLN A 1 75 ? -16.578 -15.486 13.380 1.00 14.90 84 GLN A C 1
ATOM 584 O O . GLN A 1 75 ? -15.509 -15.974 12.985 1.00 15.57 84 GLN A O 1
ATOM 590 N N . ILE A 1 76 ? -17.199 -14.492 12.753 1.00 14.55 85 ILE A N 1
ATOM 591 C CA . ILE A 1 76 ? -16.696 -13.906 11.529 1.00 14.42 85 ILE A CA 1
ATOM 592 C C . ILE A 1 76 ? -15.770 -12.723 11.789 1.00 15.95 85 ILE A C 1
ATOM 593 O O . ILE A 1 76 ? -16.092 -11.861 12.584 1.00 19.55 85 ILE A O 1
ATOM 598 N N . LYS A 1 77 ? -14.629 -12.719 11.095 1.00 15.65 86 LYS A N 1
ATOM 599 C CA . LYS A 1 77 ? -13.662 -11.606 11.071 1.00 17.82 86 LYS A CA 1
ATOM 600 C C . LYS A 1 77 ? -13.816 -10.790 9.803 1.00 18.26 86 LYS A C 1
ATOM 601 O O . LYS A 1 77 ? -13.624 -9.582 9.832 1.00 17.84 86 LYS A O 1
ATOM 607 N N . GLU A 1 78 ? -14.114 -11.451 8.686 1.00 16.22 87 GLU A N 1
ATOM 608 C CA . GLU A 1 78 ? -14.207 -10.781 7.391 1.00 16.25 87 GLU A CA 1
ATOM 609 C C . GLU A 1 78 ? -15.179 -11.530 6.486 1.00 14.79 87 GLU A C 1
ATOM 610 O O . GLU A 1 78 ? -15.214 -12.764 6.487 1.00 15.16 87 GLU A O 1
ATOM 616 N N . ILE A 1 79 ? -15.951 -10.776 5.715 1.00 14.34 88 ILE A N 1
ATOM 617 C CA . ILE A 1 79 ? -16.818 -11.310 4.664 1.00 14.53 88 ILE A CA 1
ATOM 618 C C . ILE A 1 79 ? -16.329 -10.722 3.358 1.00 14.71 88 ILE A C 1
ATOM 619 O O . ILE A 1 79 ? -16.221 -9.499 3.231 1.00 16.55 88 ILE A O 1
ATOM 624 N N . ILE A 1 80 ? -16.016 -11.594 2.401 1.00 13.89 89 ILE A N 1
ATOM 625 C CA . ILE A 1 80 ? -15.587 -11.184 1.069 1.00 13.47 89 ILE A CA 1
ATOM 626 C C . ILE A 1 80 ? -16.593 -11.688 0.055 1.00 14.01 89 ILE A C 1
ATOM 627 O O . ILE A 1 80 ? -16.573 -12.859 -0.334 1.00 14.10 89 ILE A O 1
ATOM 632 N N . ILE A 1 81 ? -17.496 -10.810 -0.355 1.00 14.29 90 ILE A N 1
ATOM 633 C CA . ILE A 1 81 ? -18.498 -11.158 -1.354 1.00 14.97 90 ILE A CA 1
ATOM 634 C C . ILE A 1 81 ? -17.936 -10.774 -2.724 1.00 15.44 90 ILE A C 1
ATOM 635 O O . ILE A 1 81 ? -17.359 -9.705 -2.882 1.00 16.31 90 ILE A O 1
ATOM 640 N N . HIS A 1 82 ? -18.101 -11.631 -3.729 1.00 14.59 91 HIS A N 1
ATOM 641 C CA . HIS A 1 82 ? -17.565 -11.336 -5.069 1.00 15.86 91 HIS A CA 1
ATOM 642 C C . HIS A 1 82 ? -18.006 -9.935 -5.516 1.00 16.75 91 HIS A C 1
ATOM 643 O O . HIS A 1 82 ? -19.168 -9.609 -5.439 1.00 16.62 91 HIS A O 1
ATOM 650 N N . GLN A 1 83 ? -17.038 -9.120 -5.921 1.00 18.55 92 GLN A N 1
ATOM 651 C CA . GLN A 1 83 ? -17.287 -7.713 -6.330 1.00 19.86 92 GLN A CA 1
ATOM 652 C C . GLN A 1 83 ? -18.390 -7.517 -7.389 1.00 20.49 92 GLN A C 1
ATOM 653 O O . GLN A 1 83 ? -19.088 -6.505 -7.394 1.00 22.65 92 GLN A O 1
ATOM 659 N N . ASN A 1 84 ? -18.516 -8.473 -8.295 1.00 19.47 93 ASN A N 1
ATOM 660 C CA . ASN A 1 84 ? -19.501 -8.463 -9.375 1.00 20.67 93 ASN A CA 1
ATOM 661 C C . ASN A 1 84 ? -20.820 -9.200 -9.103 1.00 17.80 93 ASN A C 1
ATOM 662 O O . ASN A 1 84 ? -21.680 -9.288 -9.990 1.00 19.05 93 ASN A O 1
ATOM 667 N N . TYR A 1 85 ? -21.003 -9.734 -7.892 1.00 17.51 94 TYR A N 1
ATOM 668 C CA . TYR A 1 85 ? -22.307 -10.243 -7.490 1.00 18.04 94 TYR A CA 1
ATOM 669 C C . TYR A 1 85 ? -23.330 -9.111 -7.367 1.00 18.89 94 TYR A C 1
ATOM 670 O O . TYR A 1 85 ? -23.088 -8.107 -6.691 1.00 20.63 94 TYR A O 1
ATOM 679 N N . LYS A 1 86 ? -24.443 -9.289 -8.060 1.00 20.12 95 LYS A N 1
ATOM 680 C CA . LYS A 1 86 ? -25.591 -8.400 -7.981 1.00 22.36 95 LYS A CA 1
ATOM 681 C C . LYS A 1 86 ? -26.836 -9.267 -7.744 1.00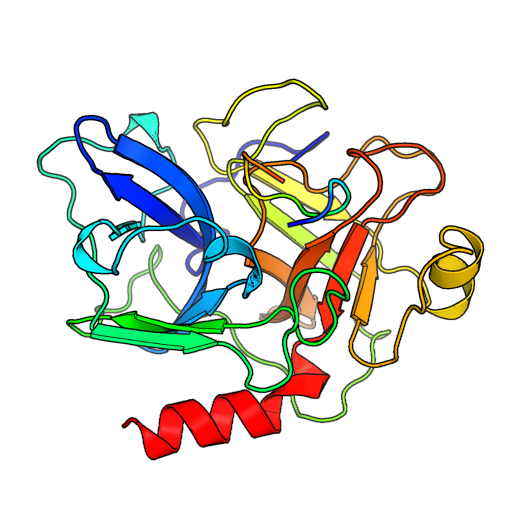 21.84 95 LYS A C 1
ATOM 682 O O . LYS A 1 86 ? -27.108 -10.192 -8.498 1.00 22.55 95 LYS A O 1
ATOM 688 N N . VAL A 1 87 ? -27.597 -8.943 -6.698 1.00 23.57 96 VAL A N 1
ATOM 689 C CA . VAL A 1 87 ? -28.658 -9.828 -6.181 1.00 24.34 96 VAL A CA 1
ATOM 690 C C . VAL A 1 87 ? -29.761 -10.161 -7.167 1.00 25.14 96 VAL A C 1
ATOM 691 O O . VAL A 1 87 ? -30.186 -11.312 -7.241 1.00 23.37 96 VAL A O 1
ATOM 695 N N . SER A 1 88 ? -30.240 -9.163 -7.905 1.00 27.99 97 SER A N 1
ATOM 696 C CA . SER A 1 88 ? -31.287 -9.405 -8.896 1.00 29.05 97 SER A CA 1
ATOM 697 C C . SER A 1 88 ? -30.795 -10.334 -10.004 1.00 30.41 97 SER A C 1
ATOM 698 O O . SER A 1 88 ? -31.569 -11.163 -10.501 1.00 28.45 97 SER A O 1
ATOM 701 N N . GLU A 1 89 ? -29.511 -10.208 -10.360 1.00 29.00 98 GLU A N 1
ATOM 702 C CA . GLU A 1 89 ? -28.940 -10.945 -11.494 1.00 28.84 98 GLU A CA 1
ATOM 703 C C . GLU A 1 89 ? -28.492 -12.343 -11.103 1.00 28.30 98 GLU A C 1
ATOM 704 O O . GLU A 1 89 ? -28.850 -13.314 -11.775 1.00 32.87 98 GLU A O 1
ATOM 710 N N . GLY A 1 90 ? -27.703 -12.451 -10.030 1.00 25.38 99 GLY A N 1
ATOM 711 C CA . GLY A 1 90 ? -27.345 -13.765 -9.472 1.00 24.38 99 GLY A CA 1
ATOM 712 C C . GLY A 1 90 ? -26.091 -14.442 -10.001 1.00 22.12 99 GLY A C 1
ATOM 713 O O . GLY A 1 90 ? -25.761 -15.554 -9.581 1.00 21.44 99 GLY A O 1
ATOM 714 N N . ASN A 1 91 ? -25.373 -13.791 -10.910 1.00 19.71 100 ASN A N 1
ATOM 715 C CA . ASN A 1 91 ? -24.077 -14.277 -11.331 1.00 18.61 100 ASN A CA 1
ATOM 716 C C . ASN A 1 91 ? -23.065 -14.071 -10.204 1.00 16.51 100 ASN A C 1
ATOM 717 O O . ASN A 1 91 ? -23.199 -13.161 -9.393 1.00 16.01 100 ASN A O 1
ATOM 722 N N . HIS A 1 92 ? -22.036 -14.906 -10.176 1.00 15.35 101 HIS A N 1
ATOM 723 C CA . HIS A 1 92 ? -20.933 -14.776 -9.201 1.00 15.22 101 HIS A CA 1
ATOM 724 C C . HIS A 1 92 ? -21.450 -14.915 -7.772 1.00 14.79 101 HIS A C 1
ATOM 725 O O . HIS A 1 92 ? -21.043 -14.168 -6.877 1.00 13.98 101 HIS A O 1
ATOM 732 N N . ASP A 1 93 ? -22.311 -15.910 -7.578 1.00 12.96 102 ASP A N 1
ATOM 733 C CA . ASP A 1 93 ? -22.909 -16.185 -6.264 1.00 12.88 102 ASP A CA 1
ATOM 734 C C . ASP A 1 93 ? -21.889 -16.955 -5.429 1.00 12.97 102 ASP A C 1
ATOM 735 O O . ASP A 1 93 ? -21.975 -18.180 -5.284 1.00 13.23 102 ASP A O 1
ATOM 740 N N . ILE A 1 94 ? -20.940 -16.218 -4.867 1.00 11.71 103 ILE A N 1
ATOM 741 C CA . ILE A 1 94 ? -19.827 -16.799 -4.127 1.00 11.71 103 ILE A CA 1
ATOM 742 C C . ILE A 1 94 ? -19.311 -15.790 -3.112 1.00 11.94 103 ILE A C 1
ATOM 743 O O . ILE A 1 94 ? -19.275 -14.596 -3.398 1.00 12.23 103 ILE A O 1
ATOM 748 N N . ALA A 1 95 ? -18.947 -16.277 -1.927 1.00 11.39 104 ALA A N 1
ATOM 749 C CA . ALA A 1 95 ? -18.453 -15.450 -0.838 1.00 11.40 104 ALA A CA 1
ATOM 750 C C . ALA A 1 95 ? -17.496 -16.249 0.025 1.00 11.41 104 ALA A C 1
ATOM 751 O O . ALA A 1 95 ? -17.701 -17.446 0.239 1.00 11.91 104 ALA A O 1
ATOM 753 N N . LEU A 1 96 ? -16.468 -15.570 0.517 1.00 11.86 105 LEU A N 1
ATOM 754 C CA . LEU A 1 96 ? -15.558 -16.099 1.506 1.00 12.37 105 LEU A CA 1
ATOM 755 C C . LEU A 1 96 ? -15.845 -15.512 2.864 1.00 13.45 105 LEU A C 1
ATOM 756 O O . LEU A 1 96 ? -16.125 -14.317 2.967 1.00 13.22 105 LEU A O 1
ATOM 761 N N . ILE A 1 97 ? -15.760 -16.358 3.892 1.00 12.74 106 ILE A N 1
ATOM 762 C CA . ILE A 1 97 ? -15.822 -15.940 5.287 1.00 11.96 106 ILE A CA 1
ATOM 763 C C . ILE A 1 97 ? -14.491 -16.261 5.934 1.00 12.89 106 ILE A C 1
ATOM 764 O O . ILE A 1 97 ? -14.062 -17.420 5.922 1.00 12.85 106 ILE A O 1
ATOM 769 N N . LYS A 1 98 ? -13.845 -15.246 6.517 1.00 12.41 107 LYS A N 1
ATOM 770 C CA . LYS A 1 98 ? -12.685 -15.480 7.361 1.00 14.06 107 LYS A CA 1
ATOM 771 C C . LYS A 1 98 ? -13.133 -15.585 8.804 1.00 13.80 107 LYS A C 1
ATOM 772 O O . LYS A 1 98 ? -13.853 -14.712 9.287 1.00 14.74 107 LYS A O 1
ATOM 778 N N . LEU A 1 99 ? -12.716 -16.649 9.487 1.00 14.38 108 LEU A N 1
ATOM 779 C CA . LEU A 1 99 ? -13.075 -16.870 10.887 1.00 15.08 108 LEU A CA 1
ATOM 780 C C . LEU A 1 99 ? -12.155 -16.075 11.803 1.00 15.20 108 LEU A C 1
ATOM 781 O O . LEU A 1 99 ? -11.028 -15.760 11.425 1.00 15.70 108 LEU A O 1
ATOM 786 N N . GLN A 1 100 ? -12.635 -15.763 13.003 1.00 17.92 109 GLN A N 1
ATOM 787 C CA . GLN A 1 100 ? -11.850 -14.989 13.972 1.00 19.05 109 GLN A CA 1
ATOM 788 C C . GLN A 1 100 ? -10.650 -15.766 14.507 1.00 18.63 109 GLN A C 1
ATOM 789 O O . GLN A 1 100 ? -9.680 -15.164 14.983 1.00 23.89 109 GLN A O 1
ATOM 795 N N . ALA A 1 101 ? -10.722 -17.094 14.462 1.00 17.62 110 ALA A N 1
ATOM 796 C CA . ALA A 1 101 ? -9.639 -17.944 14.916 1.00 18.92 110 ALA A CA 1
ATOM 797 C C . ALA A 1 101 ? -9.542 -19.155 13.996 1.00 19.03 110 ALA A C 1
ATOM 798 O O . ALA A 1 101 ? -10.574 -19.665 13.541 1.00 18.54 110 ALA A O 1
ATOM 800 N N . PRO A 1 102 ? -8.313 -19.628 13.717 1.00 19.93 111 PRO A N 1
ATOM 801 C CA . PRO A 1 102 ? -8.173 -20.860 12.928 1.00 19.10 111 PRO A CA 1
ATOM 802 C C . PRO A 1 102 ? -8.696 -22.086 13.666 1.00 18.77 111 PRO A C 1
ATOM 803 O O . PRO A 1 102 ? -8.591 -22.169 14.900 1.00 20.92 111 PRO A O 1
ATOM 807 N N . LEU A 1 103 ? -9.257 -23.036 12.931 1.00 17.80 112 LEU A N 1
ATOM 808 C CA . LEU A 1 103 ? -9.729 -24.281 13.540 1.00 17.29 112 LEU A CA 1
ATOM 809 C C . LEU A 1 103 ? -8.674 -25.377 13.460 1.00 18.04 112 LEU A C 1
ATOM 810 O O . LEU A 1 103 ? -8.005 -25.517 12.445 1.00 19.14 112 LEU A O 1
ATOM 815 N N . ASN A 1 104 ? -8.560 -26.154 14.530 1.00 17.57 113 ASN A N 1
ATOM 816 C CA . ASN A 1 104 ? -7.769 -27.379 14.511 1.00 18.76 113 ASN A CA 1
ATOM 817 C C . ASN A 1 104 ? -8.496 -28.429 13.679 1.00 17.61 113 ASN A C 1
ATOM 818 O O . ASN A 1 104 ? -9.718 -28.534 13.728 1.00 19.80 113 ASN A O 1
ATOM 823 N N . TYR A 1 105 ? -7.747 -29.194 12.904 1.00 15.23 114 TYR A N 1
ATOM 824 C CA . TYR A 1 105 ? -8.330 -30.231 12.069 1.00 14.94 114 TYR A CA 1
ATOM 825 C C . TYR A 1 105 ? -8.544 -31.523 12.846 1.00 14.88 114 TYR A C 1
ATOM 826 O O . TYR A 1 105 ? -7.657 -31.970 13.582 1.00 18.31 114 TYR A O 1
ATOM 835 N N . THR A 1 106 ? -9.724 -32.110 12.660 1.00 15.08 115 THR A N 1
ATOM 836 C CA . THR A 1 106 ? -10.098 -33.410 13.202 1.00 14.90 115 THR A CA 1
ATOM 837 C C . THR A 1 106 ? -10.836 -34.213 12.138 1.00 14.80 115 THR A C 1
ATOM 838 O O . THR A 1 106 ? -11.185 -33.712 11.067 1.00 14.33 115 THR A O 1
ATOM 842 N N . GLU A 1 107 ? -11.128 -35.461 12.469 1.00 15.63 116 GLU A N 1
ATOM 843 C CA . GLU A 1 107 ? -11.911 -36.337 11.616 1.00 16.43 116 GLU A CA 1
ATOM 844 C C . GLU A 1 107 ? -13.283 -35.734 11.239 1.00 15.17 116 GLU A C 1
ATOM 845 O O . GLU A 1 107 ? -13.862 -36.109 10.221 1.00 15.85 116 GLU A O 1
ATOM 851 N N . PHE A 1 108 ? -13.792 -34.810 12.052 1.00 15.30 117 PHE A N 1
ATOM 852 C CA . PHE A 1 108 ? -15.133 -34.233 11.861 1.00 15.01 117 PHE A CA 1
ATOM 853 C C . PHE A 1 108 ? -15.095 -32.761 11.499 1.00 15.28 117 PHE A C 1
ATOM 854 O O . PHE A 1 108 ? -16.134 -32.111 11.407 1.00 14.84 117 PHE A O 1
ATOM 862 N N . GLN A 1 109 ? -13.899 -32.238 11.276 1.00 12.90 118 GLN A N 1
ATOM 863 C CA . GLN A 1 109 ? -13.717 -30.808 11.060 1.00 13.31 118 GLN A CA 1
ATOM 864 C C . GLN A 1 109 ? -12.414 -30.641 10.276 1.00 12.80 118 GLN A C 1
ATOM 865 O O . GLN A 1 109 ? -11.341 -30.527 10.844 1.00 13.51 118 GLN A O 1
ATOM 871 N N . LYS A 1 110 ? -12.519 -30.675 8.956 1.00 12.47 119 LYS A N 1
ATOM 872 C CA . LYS A 1 110 ? -11.342 -30.535 8.098 1.00 13.11 119 LYS A CA 1
ATOM 873 C C . LYS A 1 110 ? -11.781 -30.053 6.722 1.00 12.78 119 LYS A C 1
ATOM 874 O O . LYS A 1 110 ? -12.958 -30.146 6.377 1.00 12.15 119 LYS A O 1
ATOM 880 N N . PRO A 1 111 ? -10.845 -29.492 5.948 1.00 12.50 120 PRO A N 1
ATOM 881 C CA . PRO A 1 111 ? -11.253 -28.798 4.730 1.00 12.10 120 PRO A CA 1
ATOM 882 C C . PRO A 1 111 ? -11.461 -29.723 3.546 1.00 12.38 120 PRO A C 1
ATOM 883 O O . PRO A 1 111 ? -10.821 -30.770 3.440 1.00 14.18 120 PRO A O 1
ATOM 887 N N . ILE A 1 112 ? -12.350 -29.305 2.653 1.00 11.65 121 ILE A N 1
ATOM 888 C CA . ILE A 1 112 ? -12.573 -29.967 1.357 1.00 12.04 121 ILE A CA 1
ATOM 889 C C . ILE A 1 112 ? -11.503 -29.508 0.369 1.00 12.31 121 ILE A C 1
ATOM 890 O O . ILE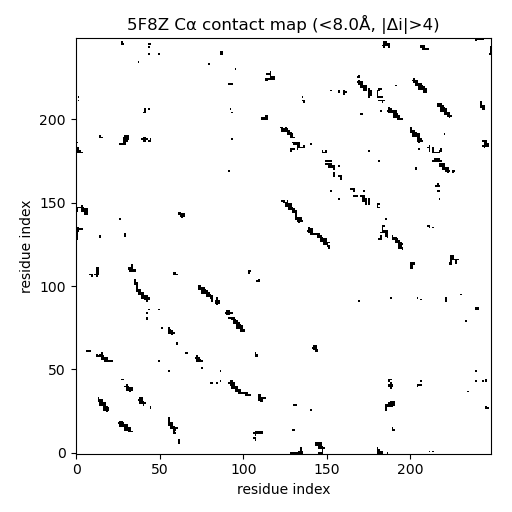 A 1 112 ? -11.067 -28.361 0.392 1.00 13.56 121 ILE A O 1
ATOM 895 N N . SER A 1 113 ? -11.065 -30.426 -0.480 1.00 12.43 122 SER A N 1
ATOM 896 C CA . SER A 1 113 ? -10.129 -30.088 -1.546 1.00 11.61 122 SER A CA 1
ATOM 897 C C . SER A 1 113 ? -10.807 -29.285 -2.655 1.00 12.79 122 SER A C 1
ATOM 898 O O . SER A 1 113 ? -11.982 -29.467 -2.966 1.00 13.83 122 SER A O 1
ATOM 901 N N . LEU A 1 114 ? -10.022 -28.431 -3.289 1.00 12.40 123 LEU A N 1
ATOM 902 C CA . LEU A 1 114 ? -10.482 -27.550 -4.360 1.00 12.99 123 LEU A CA 1
ATOM 903 C C . LEU A 1 114 ? -9.964 -28.018 -5.719 1.00 13.42 123 LEU A C 1
ATOM 904 O O . LEU A 1 114 ? -8.875 -28.588 -5.810 1.00 14.03 123 LEU A O 1
ATOM 909 N N . PRO A 1 115 ? -10.734 -27.767 -6.780 1.00 13.31 124 PRO A N 1
ATOM 910 C CA . PRO A 1 115 ? -10.314 -28.079 -8.134 1.00 14.15 124 PRO A CA 1
ATOM 911 C C . PRO A 1 115 ? -9.241 -27.098 -8.625 1.00 14.86 124 PRO A C 1
ATOM 912 O O . PRO A 1 115 ? -8.953 -26.084 -7.997 1.00 15.95 124 PRO A O 1
ATOM 916 N N . SER A 1 116 ? -8.687 -27.421 -9.774 0.61 13.74 125 SER A N 1
ATOM 917 C CA . SER A 1 116 ? -7.783 -26.516 -10.458 0.61 13.92 125 SER A CA 1
ATOM 918 C C . SER A 1 116 ? -8.585 -25.537 -11.285 0.61 14.24 125 SER A C 1
ATOM 919 O O . SER A 1 116 ? -9.653 -25.866 -11.781 0.61 13.07 125 SER A O 1
ATOM 922 N N . LYS A 1 117 ? -8.031 -24.382 -11.520 0.38 16.15 126 LYS A N 1
ATOM 923 C CA . LYS A 1 117 ? -8.649 -23.399 -12.356 0.38 18.56 126 LYS A CA 1
ATOM 924 C C . LYS A 1 117 ? -8.818 -24.008 -13.747 0.38 20.25 126 LYS A C 1
ATOM 925 O O . LYS A 1 117 ? -7.959 -24.672 -14.226 0.38 20.59 126 LYS A O 1
ATOM 931 N N . GLY A 1 118 ? -9.935 -23.747 -14.415 0.13 23.10 127 GLY A N 1
ATOM 932 C CA . GLY A 1 118 ? -10.179 -24.311 -15.743 0.13 25.90 127 GLY A CA 1
ATOM 933 C C . GLY A 1 118 ? -10.240 -25.815 -15.962 0.13 26.23 127 GLY A C 1
ATOM 934 O O . GLY A 1 118 ? -9.582 -26.385 -16.803 0.13 28.00 127 GLY A O 1
ATOM 935 N N . ASP A 1 119 ? -11.110 -26.438 -15.182 0.49 28.43 128 ASP A N 1
ATOM 936 C CA . ASP A 1 119 ? -11.310 -27.880 -15.012 0.49 31.85 128 ASP A CA 1
ATOM 937 C C . ASP A 1 119 ? -12.654 -28.214 -15.662 0.49 35.59 128 ASP A C 1
ATOM 938 O O . ASP A 1 119 ? -13.522 -27.409 -15.622 0.49 32.67 128 ASP A O 1
ATOM 943 N N . THR A 1 120 ? -12.794 -29.401 -16.259 0.81 40.03 129 THR A N 1
ATOM 944 C CA . THR A 1 120 ? -14.120 -29.904 -16.718 0.81 42.01 129 THR A CA 1
ATOM 945 C C . THR A 1 120 ? -14.525 -31.205 -16.061 0.81 45.97 129 THR A C 1
ATOM 946 O O . THR A 1 120 ? -13.702 -32.107 -16.005 0.81 52.36 129 THR A O 1
ATOM 950 N N . SER A 1 121 ? -15.747 -31.265 -15.524 1.00 49.62 130 SER A N 1
ATOM 951 C CA . SER A 1 121 ? -16.641 -32.358 -15.578 1.00 48.71 130 SER A CA 1
ATOM 952 C C . SER A 1 121 ? -17.101 -32.415 -16.989 1.00 51.59 130 SER A C 1
ATOM 953 O O . SER A 1 121 ? -17.422 -31.386 -17.632 1.00 59.78 130 SER A O 1
ATOM 956 N N . THR A 1 122 ? -17.126 -33.614 -17.526 1.00 52.51 131 THR A N 1
ATOM 957 C CA . THR A 1 122 ? -17.136 -34.872 -16.820 1.00 45.40 131 THR A CA 1
ATOM 958 C C . THR A 1 122 ? -15.769 -35.047 -16.378 1.00 41.59 131 THR A C 1
ATOM 959 O O . THR A 1 122 ? -14.979 -34.233 -16.559 1.00 43.54 131 THR A O 1
ATOM 963 N N . ILE A 1 123 ? -15.587 -36.230 -15.886 1.00 39.99 132 ILE A N 1
ATOM 964 C CA . ILE A 1 123 ? -14.798 -36.850 -14.937 1.00 37.67 132 ILE A CA 1
ATOM 965 C C . ILE A 1 123 ? -15.559 -36.933 -13.685 1.00 34.11 132 ILE A C 1
ATOM 966 O O . ILE A 1 123 ? -15.295 -37.881 -12.947 1.00 36.03 132 ILE A O 1
ATOM 971 N N . TYR A 1 124 ? -16.585 -36.074 -13.494 1.00 29.95 133 TYR A N 1
ATOM 972 C CA . TYR A 1 124 ? -17.315 -36.218 -12.272 1.00 22.65 133 TYR A CA 1
ATOM 973 C C . TYR A 1 124 ? -18.595 -36.973 -12.463 1.00 17.73 133 TYR A C 1
ATOM 974 O O . TYR A 1 124 ? -19.550 -36.464 -12.894 1.00 18.49 133 TYR A O 1
ATOM 983 N N . THR A 1 125 ? -18.522 -38.222 -12.093 1.00 16.12 134 THR A N 1
ATOM 984 C CA . THR A 1 125 ? -19.666 -39.106 -12.232 1.00 14.40 134 THR A CA 1
ATOM 985 C C . THR A 1 125 ? -20.306 -39.492 -10.914 1.00 14.84 134 THR A C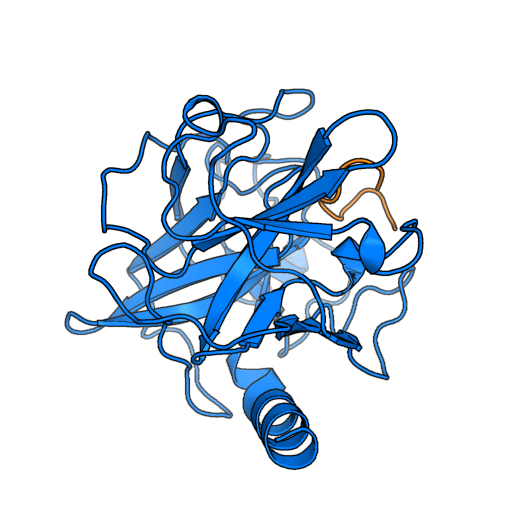 1
ATOM 986 O O . THR A 1 125 ? -21.364 -40.126 -10.935 1.00 15.43 134 THR A O 1
ATOM 990 N N . ASN A 1 126 ? -19.697 -39.104 -9.786 1.00 14.40 135 ASN A N 1
ATOM 991 C CA . ASN A 1 126 ? -20.189 -39.476 -8.486 1.00 13.85 135 ASN A CA 1
ATOM 992 C C . ASN A 1 126 ? -20.232 -38.262 -7.549 1.00 14.04 135 ASN A C 1
ATOM 993 O O . ASN A 1 126 ? -19.324 -38.037 -6.735 1.00 13.46 135 ASN A O 1
ATOM 998 N N . CYS A 1 127 ? -21.333 -37.525 -7.660 1.00 13.10 136 CYS A N 1
ATOM 999 C CA . CYS A 1 127 ? -21.490 -36.217 -6.987 1.00 12.59 136 CYS A CA 1
ATOM 1000 C C . CYS A 1 127 ? -22.627 -36.221 -5.980 1.00 11.93 136 CYS A C 1
ATOM 1001 O O . CYS A 1 127 ? -23.672 -36.836 -6.188 1.00 13.21 136 CYS A O 1
ATOM 1004 N N . TRP A 1 128 ? -22.400 -35.510 -4.890 1.00 11.51 137 TRP A N 1
ATOM 1005 C CA . TRP A 1 128 ? -23.312 -35.479 -3.745 1.00 11.85 137 TRP A CA 1
ATOM 1006 C C . TRP A 1 128 ? -23.518 -34.046 -3.292 1.00 11.69 137 TRP A C 1
ATOM 1007 O O . TRP A 1 128 ? -22.600 -33.231 -3.379 1.00 11.89 137 TRP A O 1
ATOM 1018 N N . VAL A 1 129 ? -24.711 -33.766 -2.774 1.00 10.92 138 VAL A N 1
ATOM 1019 C CA . VAL A 1 129 ? -25.051 -32.452 -2.191 1.00 11.00 138 VAL A CA 1
ATOM 1020 C C . VAL A 1 129 ? -25.548 -32.722 -0.780 1.00 10.56 138 VAL A C 1
ATOM 1021 O O . VAL A 1 129 ? -26.244 -33.718 -0.522 1.00 11.25 138 VAL A O 1
ATOM 1025 N N . THR A 1 130 ? -25.125 -31.863 0.155 1.00 10.77 139 THR A N 1
ATOM 1026 C CA . THR A 1 130 ? -25.443 -32.026 1.564 1.00 11.46 139 THR A CA 1
ATOM 1027 C C . THR A 1 130 ? -25.984 -30.766 2.190 1.00 11.67 139 THR A C 1
ATOM 1028 O O . THR A 1 130 ? -25.681 -29.642 1.758 1.00 11.29 139 THR A O 1
ATOM 1032 N N . GLY A 1 131 ? -26.784 -30.945 3.227 1.00 11.16 140 GLY A N 1
ATOM 1033 C CA . GLY A 1 131 ? -27.262 -29.789 3.976 1.00 11.22 140 GLY A CA 1
ATOM 1034 C C . GLY A 1 131 ? -28.370 -30.122 4.942 1.00 11.47 140 GLY A C 1
ATOM 1035 O O . GLY A 1 131 ? -28.853 -31.258 4.979 1.00 12.23 140 GLY A O 1
ATOM 1036 N N . TRP A 1 132 ? -28.734 -29.110 5.720 1.00 11.18 141 TRP A N 1
ATOM 1037 C CA . TRP A 1 132 ? -29.812 -29.193 6.690 1.00 11.27 141 TRP A CA 1
ATOM 1038 C C . TRP A 1 132 ? -31.107 -28.496 6.201 1.00 11.98 141 TRP A C 1
ATOM 1039 O O . TRP A 1 132 ? -32.019 -28.254 6.995 1.00 12.54 141 TRP A O 1
ATOM 1050 N N . GLY A 1 133 ? -31.189 -28.177 4.918 1.00 11.45 142 GLY A N 1
ATOM 1051 C CA . GLY A 1 133 ? -32.351 -27.501 4.367 1.00 11.88 142 GLY A CA 1
ATOM 1052 C C . GLY A 1 133 ? -33.629 -28.333 4.320 1.00 12.74 142 GLY A C 1
ATOM 1053 O O . GLY A 1 133 ? -33.675 -29.508 4.725 1.00 12.10 142 GLY A O 1
ATOM 1054 N N . PHE A 1 134 ? -34.671 -27.725 3.773 1.00 13.27 143 PHE A N 1
ATOM 1055 C CA . PHE A 1 134 ? -35.973 -28.360 3.733 1.00 13.81 143 PHE A CA 1
ATOM 1056 C C . PHE A 1 134 ? -35.924 -29.697 2.981 1.00 13.07 143 PHE A C 1
ATOM 1057 O O . PHE A 1 134 ? -35.216 -29.820 1.990 1.00 13.57 143 PHE A O 1
ATOM 1065 N N . SER A 1 135 ? -36.719 -30.671 3.436 1.00 14.10 144 SER A N 1
ATOM 1066 C CA . SER A 1 135 ? -36.863 -31.956 2.744 1.00 15.44 144 SER A CA 1
ATOM 1067 C C . SER A 1 135 ? -38.024 -31.982 1.736 1.00 15.65 144 SER A C 1
ATOM 1068 O O . SER A 1 135 ? -38.228 -32.991 1.054 1.00 17.00 144 SER A O 1
ATOM 1071 N N . LYS A 1 136 ? -38.753 -30.871 1.633 1.00 16.80 145 LYS A N 1
ATOM 1072 C CA . LYS A 1 136 ? -39.736 -30.661 0.572 1.00 18.55 145 LYS A CA 1
ATOM 1073 C C . LYS A 1 136 ? -39.961 -29.153 0.461 1.00 18.44 145 LYS A C 1
ATOM 1074 O O . LYS A 1 136 ? -39.617 -28.409 1.395 1.00 17.52 145 LYS A O 1
ATOM 1080 N N . GLU A 1 137 ? -40.538 -28.699 -0.638 1.00 19.40 146 GLU A N 1
ATOM 1081 C CA . GLU A 1 137 ? -40.934 -27.321 -0.740 1.00 21.35 146 GLU A CA 1
ATOM 1082 C C . GLU A 1 137 ? -41.914 -27.043 0.393 1.00 21.85 146 GLU A C 1
ATOM 1083 O O . GLU A 1 137 ? -42.781 -27.819 0.659 1.00 23.81 146 GLU A O 1
ATOM 1089 N N . LYS A 1 138 ? -41.779 -25.904 1.014 1.00 23.22 147 LYS A N 1
ATOM 1090 C CA . LYS A 1 138 ? -42.611 -25.579 2.152 1.00 23.65 147 LYS A CA 1
ATOM 1091 C C . LYS A 1 138 ? -42.414 -26.556 3.288 1.00 23.37 147 LYS A C 1
ATOM 1092 O O . LYS A 1 138 ? -43.308 -26.855 4.003 1.00 28.12 147 LYS A O 1
ATOM 1098 N N . GLY A 1 139 ? -41.203 -27.007 3.456 1.00 20.92 148 GLY A N 1
ATOM 1099 C CA . GLY A 1 139 ? -40.847 -27.835 4.566 1.00 19.26 148 GLY A CA 1
ATOM 1100 C C . GLY A 1 139 ? -40.186 -27.129 5.721 1.00 18.00 148 GLY A C 1
ATOM 1101 O O . GLY A 1 139 ? -40.475 -26.026 5.975 1.00 18.51 148 GLY A O 1
ATOM 1102 N N . GLU A 1 140 ? -39.151 -27.908 6.439 1.00 16.72 150 GLU A N 1
ATOM 1103 C CA . GLU A 1 140 ? -38.556 -27.315 7.601 1.00 18.20 150 GLU A CA 1
ATOM 1104 C C . GLU A 1 140 ? -37.13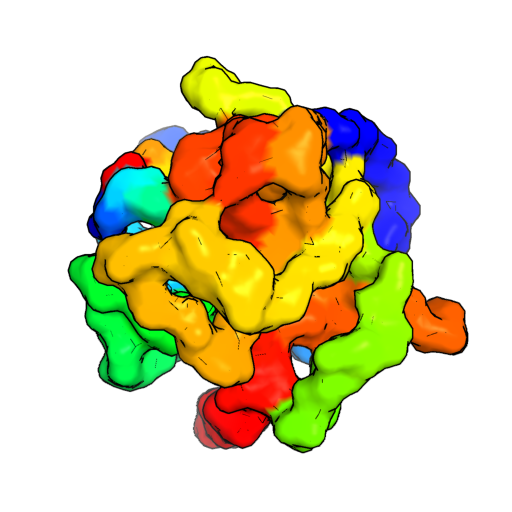1 -27.785 7.622 1.00 17.50 150 GLU A C 1
ATOM 1105 O O . GLU A 1 140 ? -36.785 -28.766 6.979 1.00 16.32 150 GLU A O 1
ATOM 1111 N N . ILE A 1 141 ? -36.318 -27.053 8.366 1.00 16.28 151 ILE A N 1
ATOM 1112 C CA . ILE A 1 141 ? -34.910 -27.394 8.538 1.00 16.49 151 ILE A CA 1
ATOM 1113 C C . ILE A 1 141 ? -34.823 -28.786 9.191 1.00 15.95 151 ILE A C 1
ATOM 1114 O O . ILE A 1 141 ? -35.588 -29.117 10.107 1.00 17.21 151 ILE A O 1
ATOM 1119 N N . GLN A 1 142 ? -33.914 -29.611 8.680 1.00 16.23 152 GLN A N 1
ATOM 1120 C CA . GLN A 1 142 ? -33.724 -30.986 9.156 1.00 16.85 152 GLN A CA 1
ATOM 1121 C C . GLN A 1 142 ? -32.662 -31.020 10.210 1.00 17.64 152 GLN A C 1
ATOM 1122 O O . GLN A 1 142 ? -31.754 -30.189 10.213 1.00 19.30 152 GLN A O 1
ATOM 1128 N N . ASN A 1 143 ? -32.761 -31.981 11.116 1.00 18.19 153 ASN A N 1
ATOM 1129 C CA . ASN A 1 143 ? -31.816 -32.029 12.239 1.00 18.10 153 ASN A CA 1
ATOM 1130 C C . ASN A 1 143 ? -30.472 -32.683 11.881 1.00 16.71 153 ASN A C 1
ATOM 1131 O O . ASN A 1 143 ? -29.433 -32.099 12.124 1.00 15.00 153 ASN A O 1
ATOM 1136 N N . ILE A 1 144 ? -30.497 -33.883 11.330 1.00 15.48 154 ILE A N 1
ATOM 1137 C CA . ILE A 1 144 ? -29.272 -34.599 10.928 1.00 14.79 154 ILE A CA 1
ATOM 1138 C C . ILE A 1 144 ? -28.919 -34.170 9.504 1.00 14.50 154 ILE A C 1
ATOM 1139 O O . ILE A 1 144 ? -29.783 -34.099 8.625 1.00 14.38 154 ILE A O 1
ATOM 1144 N N . LEU A 1 145 ? -27.634 -33.887 9.276 1.00 13.81 155 LEU A N 1
ATOM 1145 C CA . LEU A 1 145 ? -27.155 -33.482 7.967 1.00 12.70 155 LEU A CA 1
ATOM 1146 C C . LEU A 1 145 ? -27.578 -34.479 6.885 1.00 12.40 155 LEU A C 1
ATOM 1147 O O . LEU A 1 145 ? -27.287 -35.666 6.970 1.00 14.16 155 LEU A O 1
ATOM 1152 N N . GLN A 1 146 ? -28.268 -33.993 5.875 1.00 12.06 156 GLN A N 1
ATOM 1153 C CA . GLN A 1 146 ? -28.748 -34.847 4.813 1.00 12.86 156 GLN A CA 1
ATOM 1154 C C . GLN A 1 146 ? -27.756 -34.908 3.667 1.00 12.29 156 GLN A C 1
ATOM 1155 O O . GLN A 1 146 ? -27.046 -33.923 3.397 1.00 12.62 156 GLN A O 1
ATOM 1161 N N . LYS A 1 147 ? -27.747 -36.043 2.974 1.00 12.48 157 LYS A N 1
ATOM 1162 C CA . LYS A 1 147 ? -26.922 -36.279 1.795 1.00 13.02 157 LYS A CA 1
ATOM 1163 C C . LYS A 1 147 ? -27.791 -36.820 0.668 1.00 12.61 157 LYS A C 1
ATOM 1164 O O . LYS A 1 147 ? -28.715 -37.604 0.912 1.00 13.10 157 LYS A O 1
ATOM 1170 N N . VAL A 1 148 ? -27.486 -36.438 -0.557 1.00 12.42 158 VAL A N 1
ATOM 1171 C CA . VAL A 1 148 ? -28.148 -37.000 -1.724 1.00 12.40 158 VAL A CA 1
ATOM 1172 C C . VAL A 1 148 ? -27.174 -37.071 -2.915 1.00 12.81 158 VAL A C 1
ATO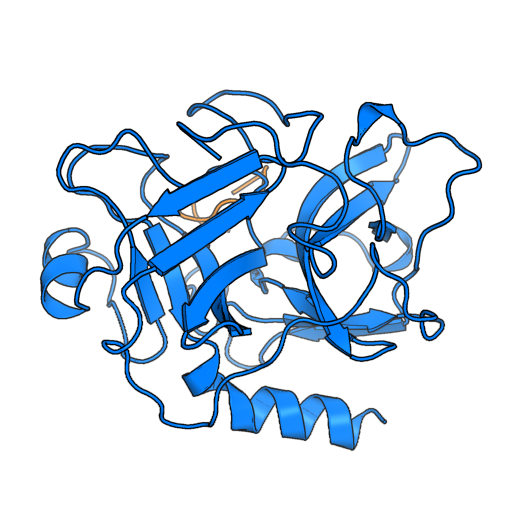M 1173 O O . VAL A 1 148 ? -26.335 -36.175 -3.103 1.00 12.57 158 VAL A O 1
ATOM 1177 N N . ASN A 1 149 ? -27.302 -38.131 -3.709 1.00 13.34 159 ASN A N 1
ATOM 1178 C CA . ASN A 1 149 ? -26.444 -38.378 -4.893 1.00 14.05 159 ASN A CA 1
ATOM 1179 C C . ASN A 1 149 ? -27.204 -37.859 -6.106 1.00 14.22 159 ASN A C 1
ATOM 1180 O O . ASN A 1 149 ? -28.353 -38.243 -6.321 1.00 15.76 159 ASN A O 1
ATOM 1185 N N . ILE A 1 150 ? -26.617 -36.931 -6.857 1.00 14.11 160 ILE A N 1
ATOM 1186 C CA . ILE A 1 150 ? -27.285 -36.294 -7.997 1.00 15.40 160 ILE A CA 1
ATOM 1187 C C . ILE A 1 150 ? -26.331 -36.250 -9.193 1.00 14.84 160 ILE A C 1
ATOM 1188 O O . ILE A 1 150 ? -25.166 -35.892 -9.036 1.00 15.95 160 ILE A O 1
ATOM 1193 N N . PRO A 1 151 ? -26.811 -36.587 -10.403 1.00 13.94 161 PRO A N 1
ATOM 1194 C CA . PRO A 1 151 ? -25.936 -36.497 -11.580 1.00 14.37 161 PRO A CA 1
ATOM 1195 C C . PRO A 1 151 ? -25.761 -35.057 -12.057 1.00 14.60 161 PRO A C 1
ATOM 1196 O O . PRO A 1 151 ? -26.712 -34.282 -12.030 1.00 15.48 161 PRO A O 1
ATOM 1200 N N . LEU A 1 152 ? -24.575 -34.720 -12.535 1.00 14.45 162 LEU A N 1
ATOM 1201 C CA . LEU A 1 152 ? -24.368 -33.450 -13.217 1.00 14.96 162 LEU A CA 1
ATOM 1202 C C . LEU A 1 152 ? -25.087 -33.478 -14.555 1.00 16.64 162 LEU A C 1
ATOM 1203 O O . LEU A 1 152 ? -25.197 -34.537 -15.181 1.00 17.29 162 LEU A O 1
ATOM 1208 N N . VAL A 1 153 ? -25.604 -32.329 -14.968 1.00 18.21 163 VAL A N 1
ATOM 1209 C CA . VAL A 1 153 ? -26.266 -32.160 -16.269 1.00 18.96 163 VAL A CA 1
ATOM 1210 C C . VAL A 1 153 ? -25.453 -31.133 -17.059 1.00 20.86 163 VAL A C 1
ATOM 1211 O O . VAL A 1 153 ? -24.855 -30.211 -16.470 1.00 21.14 163 VAL A O 1
ATOM 1215 N N . THR A 1 154 ? -25.400 -31.293 -18.382 1.00 21.16 164 THR A N 1
ATOM 1216 C CA . THR A 1 154 ? -24.614 -30.381 -19.216 1.00 23.27 164 THR A CA 1
ATOM 1217 C C . THR A 1 154 ? -25.239 -28.988 -19.175 1.00 21.13 164 THR A C 1
ATOM 1218 O O . THR A 1 154 ? -26.450 -28.845 -18.960 1.00 19.81 164 THR A O 1
ATOM 1222 N N . ASN A 1 155 ? -24.421 -27.964 -19.396 1.00 22.53 165 ASN A N 1
ATOM 1223 C CA . ASN A 1 155 ? -24.949 -26.602 -19.441 1.00 23.69 165 ASN A CA 1
ATOM 1224 C C . ASN A 1 155 ? -25.982 -26.421 -20.563 1.00 22.98 165 ASN A C 1
ATOM 1225 O O . ASN A 1 155 ? -26.998 -25.746 -20.365 1.00 22.48 165 ASN A O 1
ATOM 1230 N N . GLU A 1 156 ? -25.765 -27.075 -21.710 1.00 24.05 166 GLU A N 1
ATOM 1231 C CA . GLU A 1 156 ? -26.740 -27.037 -22.810 1.00 24.83 166 GLU A CA 1
ATOM 1232 C C . GLU A 1 156 ? -28.122 -27.555 -22.388 1.00 24.24 166 GLU A C 1
ATOM 1233 O O . GLU A 1 156 ? -29.139 -26.924 -22.664 1.00 26.17 166 GLU A O 1
ATOM 1239 N N . GLU A 1 157 ? -28.165 -28.695 -21.703 1.00 23.16 167 GLU A N 1
ATOM 1240 C CA . GLU A 1 157 ? -29.446 -29.257 -21.275 1.00 24.91 167 GLU A CA 1
ATOM 1241 C C . GLU A 1 157 ? -30.070 -28.482 -20.108 1.00 22.23 167 GLU A C 1
ATOM 1242 O O . GLU A 1 157 ? -31.287 -28.349 -20.027 1.00 23.92 167 GLU A O 1
ATOM 1248 N N . CYS A 1 158 ? -29.237 -27.946 -19.220 1.00 20.51 168 CYS A N 1
ATOM 1249 C CA . CYS A 1 158 ? -29.720 -27.108 -18.133 1.00 19.82 168 CYS A CA 1
ATOM 1250 C C . CYS A 1 158 ? -30.364 -25.824 -18.658 1.00 19.80 168 CYS A C 1
ATOM 1251 O O . CYS A 1 158 ? -31.424 -25.404 -18.180 1.00 18.73 168 CYS A O 1
ATOM 1254 N N . GLN A 1 159 ? -29.715 -25.212 -19.648 1.00 20.33 169 GLN A N 1
ATOM 1255 C CA . GLN A 1 159 ? -30.219 -23.989 -20.280 1.00 21.07 169 GLN A CA 1
ATOM 1256 C C . GLN A 1 159 ? -31.634 -24.116 -20.861 1.00 21.07 169 GLN A C 1
ATOM 1257 O O . GLN A 1 159 ? -32.426 -23.174 -20.784 1.00 22.66 169 GLN A O 1
ATOM 1263 N N . LYS A 1 160 ? -31.942 -25.276 -21.433 1.00 22.09 170 LYS A N 1
ATOM 1264 C CA . LYS A 1 160 ? -33.268 -25.543 -22.008 1.00 23.50 170 LYS A CA 1
ATOM 1265 C C . LYS A 1 160 ? -34.385 -25.483 -20.966 1.00 25.34 170 LYS A C 1
ATOM 1266 O O . LYS A 1 160 ? -35.525 -25.179 -21.296 1.00 28.65 170 LYS A O 1
ATOM 1272 N N . ARG A 1 161 ? -34.047 -25.758 -19.704 1.00 25.13 171 ARG A N 1
ATOM 1273 C CA . ARG A 1 161 ? -35.013 -25.721 -18.609 1.00 25.76 171 ARG A CA 1
ATOM 1274 C C . ARG A 1 161 ? -35.158 -24.329 -17.975 1.00 23.72 171 ARG A C 1
ATOM 1275 O O . ARG A 1 161 ? -36.051 -24.127 -17.160 1.00 25.15 171 ARG A O 1
ATOM 1283 N N . TYR A 1 162 ? -34.306 -23.375 -18.359 1.00 22.83 172 TYR A N 1
ATOM 1284 C CA . TYR A 1 162 ? -34.291 -22.043 -17.768 1.00 26.42 172 TYR A CA 1
ATOM 1285 C C . TYR A 1 162 ? -34.185 -20.974 -18.856 1.00 29.39 172 TYR A C 1
ATOM 1286 O O . TYR A 1 162 ? -33.159 -20.311 -18.983 1.00 26.88 172 TYR A O 1
ATOM 1295 N N . GLN A 1 163 ? -35.267 -20.816 -19.622 1.00 32.32 173 GLN A N 1
ATOM 1296 C CA . GLN A 1 163 ? -35.340 -19.854 -20.738 1.00 37.60 173 GLN A CA 1
ATOM 1297 C C . GLN A 1 163 ? -35.135 -18.391 -20.337 1.00 36.59 173 GLN A C 1
ATOM 1298 O O . GLN A 1 163 ? -34.637 -17.593 -21.137 1.00 37.89 173 GLN A O 1
ATOM 1304 N N . ASP A 1 164 A -35.515 -18.045 -19.110 1.00 37.92 173 ASP A N 1
ATOM 1305 C CA . ASP A 1 164 A -35.408 -16.670 -18.611 1.00 46.01 173 ASP A CA 1
ATOM 1306 C C . ASP A 1 164 A -34.032 -16.290 -18.090 1.00 43.30 173 ASP A C 1
ATOM 1307 O O . ASP A 1 164 A -33.761 -15.109 -17.913 1.00 35.73 173 ASP A O 1
ATOM 1312 N N . TYR A 1 165 ? -3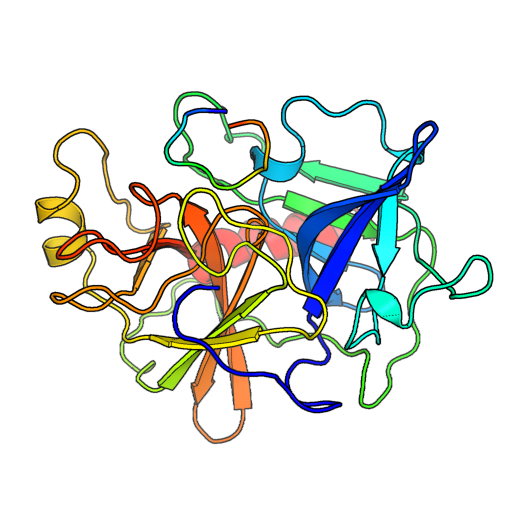3.174 -17.275 -17.833 1.00 40.56 174 TYR A N 1
ATOM 1313 C CA . TYR A 1 165 ? -31.873 -17.029 -17.213 1.00 42.20 174 TYR A CA 1
ATOM 1314 C C . TYR A 1 165 ? -30.776 -17.577 -18.097 1.00 37.64 174 TYR A C 1
ATOM 1315 O O . TYR A 1 165 ? -30.989 -18.539 -18.824 1.00 39.61 174 TYR A O 1
ATOM 1324 N N . LYS A 1 166 ? -29.613 -16.939 -18.069 1.00 29.85 175 LYS A N 1
ATOM 1325 C CA . LYS A 1 166 ? -28.466 -17.437 -18.814 1.00 29.42 175 LYS A CA 1
ATOM 1326 C C . LYS A 1 166 ? -27.650 -18.343 -17.890 1.00 26.49 175 LYS A C 1
ATOM 1327 O O . LYS A 1 166 ? -27.244 -17.941 -16.800 1.00 24.54 175 LYS A O 1
ATOM 1333 N N . ILE A 1 167 ? -27.490 -19.594 -18.310 1.00 24.26 176 ILE A N 1
ATOM 1334 C CA . ILE A 1 167 ? -26.627 -20.551 -17.637 1.00 22.32 176 ILE A CA 1
ATOM 1335 C C . ILE A 1 167 ? -25.221 -20.383 -18.206 1.00 21.75 176 ILE A C 1
ATOM 1336 O O . ILE A 1 167 ? -24.936 -20.779 -19.334 1.00 24.03 176 ILE A O 1
ATOM 1341 N N . THR A 1 168 ? -24.330 -19.818 -17.411 1.00 18.48 177 THR A N 1
ATOM 1342 C CA . THR A 1 168 ? -23.006 -19.467 -17.889 1.00 18.96 177 THR A CA 1
ATOM 1343 C C . THR A 1 168 ? -22.027 -20.600 -17.630 1.00 17.42 177 THR A C 1
ATOM 1344 O O . THR A 1 168 ? -22.319 -21.526 -16.876 1.00 19.15 177 THR A O 1
ATOM 1348 N N . GLN A 1 169 ? -20.850 -20.488 -18.233 1.00 18.19 178 GLN A N 1
ATOM 1349 C CA . GLN A 1 169 ? -19.738 -21.402 -17.971 1.00 19.63 178 GLN A CA 1
ATOM 1350 C C . GLN A 1 169 ? -19.264 -21.384 -16.512 1.00 18.23 178 GLN A C 1
ATOM 1351 O O . GLN A 1 169 ? -18.496 -22.258 -16.111 1.00 18.49 178 GLN A O 1
ATOM 1357 N N . ARG A 1 170 ? -19.681 -20.382 -15.738 1.00 16.96 179 ARG A N 1
ATOM 1358 C CA . ARG A 1 170 ? -19.304 -20.284 -14.333 1.00 16.58 179 ARG A CA 1
ATOM 1359 C C . ARG A 1 170 ? -20.350 -20.910 -13.410 1.00 15.48 179 ARG A C 1
ATOM 1360 O O . ARG A 1 170 ? -20.252 -20.764 -12.180 1.00 15.66 179 ARG A O 1
ATOM 1368 N N . MET A 1 171 ? -21.310 -21.629 -14.002 1.00 14.95 180 MET A N 1
ATOM 1369 C CA . MET A 1 171 ? -22.301 -22.410 -13.285 1.00 15.87 180 MET A CA 1
ATOM 1370 C C . MET A 1 171 ? -22.219 -23.873 -13.679 1.00 15.99 180 MET A C 1
ATOM 1371 O O . MET A 1 171 ? -21.774 -24.218 -14.778 1.00 17.36 180 MET A O 1
ATOM 1376 N N . VAL A 1 172 ? -22.640 -24.732 -12.758 1.00 14.94 181 VAL A N 1
ATOM 1377 C CA . VAL A 1 172 ? -22.792 -26.163 -13.024 1.00 15.70 181 VAL A CA 1
ATOM 1378 C C . VAL A 1 172 ? -24.158 -26.585 -12.523 1.00 14.87 181 VAL A C 1
ATOM 1379 O O . VAL A 1 172 ? -24.630 -26.098 -11.496 1.00 15.74 181 VAL A O 1
ATOM 1383 N N . CYS A 1 173 ? -24.805 -27.479 -13.264 1.00 15.45 182 CYS A N 1
ATOM 1384 C CA . CYS A 1 173 ? -26.145 -27.924 -12.933 1.00 16.02 182 CYS A CA 1
ATOM 1385 C C . CYS A 1 173 ? -26.155 -29.395 -12.571 1.00 15.68 182 CYS A C 1
ATOM 1386 O O . CYS A 1 173 ? -25.324 -30.157 -13.035 1.00 15.81 182 CYS A O 1
ATOM 1389 N N . ALA A 1 174 ? -27.143 -29.783 -11.782 1.00 14.51 183 ALA A N 1
ATOM 1390 C CA . ALA A 1 174 ? -27.289 -31.174 -11.332 1.00 14.90 183 ALA A CA 1
ATOM 1391 C C . ALA A 1 174 ? -28.736 -31.461 -10.999 1.00 16.21 183 ALA A C 1
ATOM 1392 O O . ALA A 1 174 ? -29.418 -30.642 -10.391 1.00 15.16 183 ALA A O 1
ATOM 1394 N N . GLY A 1 175 ? -29.232 -32.616 -11.445 1.00 16.36 184 GLY A N 1
ATOM 1395 C CA . GLY A 1 175 ? -30.605 -32.990 -11.149 1.00 16.61 184 GLY A CA 1
ATOM 1396 C C . GLY A 1 175 ? -31.055 -34.150 -12.001 1.00 17.69 184 GLY A C 1
ATOM 1397 O O . GLY A 1 175 ? -30.382 -34.530 -12.956 1.00 18.44 184 GLY A O 1
ATOM 1398 N N . TYR A 1 176 A -32.216 -34.681 -11.637 1.00 17.92 184 TYR A N 1
ATOM 1399 C CA . TYR A 1 176 A -32.862 -35.767 -12.352 1.00 17.32 184 TYR A CA 1
ATOM 1400 C C . TYR A 1 176 A -33.982 -35.217 -13.210 1.00 18.43 184 TYR A C 1
ATOM 1401 O O . TYR A 1 176 A -34.755 -34.384 -12.759 1.00 17.73 184 TYR A O 1
ATOM 1410 N N . LYS A 1 177 ? -34.122 -35.745 -14.424 1.00 19.13 185 LYS A N 1
ATOM 1411 C CA . LYS A 1 177 ? -35.250 -35.392 -15.274 1.00 19.96 185 LYS A CA 1
ATOM 1412 C C . LYS A 1 177 ? -36.584 -35.617 -14.535 1.00 19.27 185 LYS A C 1
ATOM 1413 O O . LYS A 1 177 ? -37.482 -34.784 -14.620 1.00 19.15 185 LYS A O 1
ATOM 1419 N N . GLU A 1 178 ? -36.692 -36.701 -13.755 1.00 18.56 186 GLU A N 1
ATOM 1420 C CA . GLU A 1 178 ? -37.944 -37.000 -13.023 1.00 20.74 186 GLU A CA 1
ATOM 1421 C C . GLU A 1 178 ? -38.080 -36.298 -11.671 1.00 19.66 186 GLU A C 1
ATOM 1422 O O . GLU A 1 178 ? -39.073 -36.490 -10.966 1.00 20.90 186 GLU A O 1
ATOM 1428 N N . GLY A 1 179 A -37.112 -35.457 -11.332 1.00 19.29 186 GLY A N 1
ATOM 1429 C CA . GLY A 1 179 A -37.090 -34.746 -10.062 1.00 19.66 186 GLY A CA 1
ATOM 1430 C C . GLY A 1 179 A -36.916 -35.684 -8.890 1.00 18.99 186 GLY A C 1
ATOM 1431 O O . GLY A 1 179 A -36.420 -36.798 -9.051 1.00 19.98 186 GLY A O 1
ATOM 1432 N N . GLY A 1 180 B -37.285 -35.208 -7.708 1.00 16.68 186 GLY A N 1
ATOM 1433 C CA . GLY A 1 180 B -37.321 -36.016 -6.493 1.00 18.63 186 GLY A CA 1
ATOM 1434 C C . GLY A 1 180 B -36.094 -35.982 -5.605 1.00 17.11 186 GLY A C 1
ATOM 1435 O O . GLY A 1 180 B -36.176 -36.367 -4.438 1.00 16.60 186 GLY A O 1
ATOM 1436 N N . LYS A 1 181 C -34.962 -35.549 -6.160 1.00 16.91 186 LYS A N 1
ATOM 1437 C CA . LYS A 1 181 C -33.719 -35.422 -5.419 1.00 17.32 186 LYS A CA 1
ATOM 1438 C C . LYS A 1 181 C -33.029 -34.132 -5.793 1.00 16.86 186 LYS A C 1
ATOM 1439 O O . LYS A 1 181 C -32.804 -33.792 -6.952 1.00 17.35 186 LYS A O 1
ATOM 1445 N N . ASP A 1 182 ? -32.824 -33.115 -4.654 1.00 14.70 189 ASP A N 1
ATOM 1446 C CA . ASP A 1 182 ? -32.361 -31.783 -5.013 1.00 14.99 189 ASP A CA 1
ATOM 1447 C C . ASP A 1 182 ? -31.985 -31.144 -3.710 1.00 14.27 189 ASP A C 1
ATOM 1448 O O . ASP A 1 182 ? -32.353 -31.635 -2.637 1.00 14.94 189 ASP A O 1
ATOM 1453 N N . ALA A 1 183 ? -31.236 -30.054 -3.801 1.00 14.26 190 ALA A N 1
ATOM 1454 C CA . ALA A 1 183 ? -31.103 -29.115 -2.689 1.00 14.59 190 ALA A CA 1
ATOM 1455 C C . ALA A 1 183 ? -32.394 -28.326 -2.559 1.00 15.15 190 ALA A C 1
ATOM 1456 O O . ALA A 1 183 ? -33.237 -28.314 -3.466 1.00 16.62 190 ALA A O 1
ATOM 1458 N N . CYS A 1 184 ? -32.552 -27.655 -1.426 1.00 14.65 191 CYS A N 1
ATOM 1459 C CA . CYS A 1 184 ? -33.751 -26.860 -1.166 1.00 14.72 191 CYS A CA 1
ATOM 1460 C C . CYS A 1 184 ? -33.434 -25.687 -0.252 1.00 14.71 191 CYS A C 1
ATOM 1461 O O . CYS A 1 184 ? -32.261 -25.385 -0.029 1.00 13.87 191 CYS A O 1
ATOM 1464 N N . LYS A 1 185 ? -34.467 -24.985 0.218 1.00 14.89 192 LYS A N 1
ATOM 1465 C CA . LYS A 1 185 ? -34.293 -23.827 1.081 1.00 14.33 192 LYS A CA 1
ATOM 1466 C C . LYS A 1 185 ? -33.487 -24.215 2.329 1.00 13.34 192 LYS A C 1
ATOM 1467 O O . LYS A 1 185 ? -33.762 -25.220 2.953 1.00 15.16 192 LYS A O 1
ATOM 1473 N N . GLY A 1 186 ? -32.483 -23.416 2.673 1.00 13.09 193 GLY A N 1
ATOM 1474 C CA . GLY A 1 186 ? -31.604 -23.721 3.799 1.00 13.73 193 GLY A CA 1
ATOM 1475 C C . GLY A 1 186 ? -30.341 -24.465 3.422 1.00 13.20 193 GLY A C 1
ATOM 1476 O O . GLY A 1 186 ? -29.442 -24.603 4.268 1.00 13.17 193 GLY A O 1
ATOM 1477 N N . ASP A 1 187 ? -30.267 -24.941 2.176 1.00 11.92 194 ASP A N 1
ATOM 1478 C CA . ASP A 1 187 ? -29.057 -25.593 1.668 1.00 12.02 194 ASP A CA 1
ATOM 1479 C C . ASP A 1 187 ? -28.096 -24.626 0.975 1.00 12.86 194 ASP A C 1
ATOM 1480 O O . ASP A 1 187 ? -26.963 -25.036 0.643 1.00 13.76 194 ASP A O 1
ATOM 1485 N N . SER A 1 188 ? -28.520 -23.372 0.751 1.00 13.00 195 SER A N 1
ATOM 1486 C CA . SER A 1 188 ? -27.684 -22.345 0.105 1.00 12.98 195 SER A CA 1
ATOM 1487 C C . SER A 1 188 ? -26.301 -22.330 0.637 1.00 12.12 195 SER A C 1
ATOM 1488 O O . SER A 1 188 ? -26.099 -22.357 1.852 1.00 12.90 195 SER A O 1
ATOM 1491 N N . GLY A 1 189 ? -25.332 -22.211 -0.266 1.00 11.76 196 GLY A N 1
ATOM 1492 C CA . GLY A 1 189 ? -23.950 -22.041 0.149 1.00 12.75 196 GLY A CA 1
ATOM 1493 C C . GLY A 1 189 ? -23.206 -23.303 0.511 1.00 12.05 196 GLY A C 1
ATOM 1494 O O . GLY A 1 189 ? -21.965 -23.288 0.643 1.00 13.75 196 GLY A O 1
ATOM 1495 N N . GLY A 1 190 ? -23.938 -24.407 0.653 1.00 11.90 197 GLY A N 1
ATOM 1496 C CA . GLY A 1 190 ? -23.297 -25.671 0.943 1.00 12.10 197 GLY A CA 1
ATOM 1497 C C . GLY A 1 190 ? -22.654 -26.288 -0.281 1.00 12.35 197 GLY A C 1
ATOM 1498 O O . GLY A 1 190 ? -22.733 -25.770 -1.399 1.00 12.63 197 GLY A O 1
ATOM 1499 N N . PRO A 1 191 ? -22.007 -27.427 -0.069 1.00 12.79 198 PRO A N 1
ATOM 1500 C CA . PRO A 1 191 ? -21.179 -28.056 -1.075 1.00 12.04 198 PRO A CA 1
ATOM 1501 C C . PRO A 1 191 ? -21.930 -28.968 -2.049 1.00 12.11 198 PRO A C 1
ATOM 1502 O O . PRO A 1 191 ? -22.887 -29.642 -1.668 1.00 13.99 198 PRO A O 1
ATOM 1506 N N . LEU A 1 192 ? -21.471 -28.955 -3.295 1.00 11.75 199 LEU A N 1
ATOM 1507 C CA . LEU A 1 192 ? -21.665 -30.029 -4.256 1.00 11.63 199 LEU A CA 1
ATOM 1508 C C . LEU A 1 192 ? -20.279 -30.617 -4.421 1.00 11.65 199 LEU A C 1
ATOM 1509 O O . LEU A 1 192 ? -19.386 -29.937 -4.910 1.00 10.76 199 LEU A O 1
ATOM 1514 N N . VAL A 1 193 ? -20.104 -31.849 -3.964 1.00 11.37 200 VAL A N 1
ATOM 1515 C CA . VAL A 1 193 ? -18.801 -32.517 -3.935 1.00 11.61 200 VAL A CA 1
ATOM 1516 C C . VAL A 1 193 ? -18.845 -33.770 -4.787 1.00 12.46 200 VAL A C 1
ATOM 1517 O O . VAL A 1 193 ? -19.851 -34.468 -4.839 1.00 13.18 200 VAL A O 1
ATOM 1521 N N . CYS A 1 194 ? -17.728 -34.068 -5.432 1.00 12.43 201 CYS A N 1
ATOM 1522 C CA . CYS A 1 194 ? -17.642 -35.251 -6.273 1.00 13.10 201 CYS A CA 1
ATOM 1523 C C . CYS A 1 194 ? -16.424 -36.073 -5.865 1.00 14.02 201 CYS A C 1
ATOM 1524 O O . CYS A 1 194 ? -15.371 -35.520 -5.540 1.00 14.16 201 CYS A O 1
ATOM 1527 N N . LYS A 1 195 ? -16.594 -37.391 -5.842 1.00 14.84 202 LYS A N 1
ATOM 1528 C CA . LYS A 1 195 ? -15.529 -38.298 -5.447 1.00 16.83 202 LYS A CA 1
ATOM 1529 C C . LYS A 1 195 ? -14.895 -38.828 -6.712 1.00 19.11 202 LYS A C 1
ATOM 1530 O O . LYS A 1 195 ? -15.592 -39.404 -7.555 1.00 19.11 202 LYS A O 1
ATOM 1536 N N . HIS A 1 196 ? -13.590 -38.622 -6.804 1.00 19.77 203 HIS A N 1
ATOM 1537 C CA . HIS A 1 196 ? -12.818 -39.034 -7.945 1.00 24.47 203 HIS A CA 1
ATOM 1538 C C . HIS A 1 196 ? -11.558 -39.689 -7.457 1.00 26.12 203 HIS A C 1
ATOM 1539 O O . HIS A 1 196 ? -10.813 -39.119 -6.755 1.00 25.76 203 HIS A O 1
ATOM 1546 N N . ASN A 1 197 ? -11.385 -40.948 -7.810 1.00 29.73 204 ASN A N 1
ATOM 1547 C CA . ASN A 1 197 ? -10.226 -41.714 -7.369 1.00 31.65 204 ASN A CA 1
ATOM 1548 C C . ASN A 1 197 ? -9.970 -41.757 -5.897 1.00 33.16 204 ASN A C 1
ATOM 1549 O O . ASN A 1 197 ? -8.885 -41.629 -5.451 1.00 35.77 204 ASN A O 1
ATOM 1554 N N . GLY A 1 198 ? -11.036 -41.923 -5.146 1.00 32.54 205 GLY A N 1
ATOM 1555 C CA . GLY A 1 198 ? -10.927 -42.007 -3.728 1.00 36.19 205 GLY A CA 1
ATOM 1556 C C . GLY A 1 198 ? -11.002 -40.678 -3.060 1.00 36.39 205 GLY A C 1
ATOM 1557 O O . GLY A 1 198 ? -11.064 -40.728 -1.877 1.00 38.77 205 GLY A O 1
ATOM 1558 N N . MET A 1 199 B -10.918 -39.507 -3.872 1.00 25.24 208 MET A N 1
ATOM 1559 C CA . MET A 1 199 B -10.812 -38.323 -3.046 1.00 27.13 208 MET A CA 1
ATOM 1560 C C . MET A 1 199 B -11.984 -37.416 -3.396 1.00 22.34 208 MET A C 1
ATOM 1561 O O . MET A 1 199 B -12.419 -37.374 -4.554 1.00 19.34 208 MET A O 1
ATOM 1566 N N . TRP A 1 200 C -12.497 -36.726 -2.387 1.00 15.79 208 TRP A N 1
ATOM 1567 C CA . TRP A 1 200 C -13.599 -35.772 -2.585 1.00 15.00 208 TRP A CA 1
ATOM 1568 C C . TRP A 1 200 C -13.077 -34.379 -2.934 1.00 14.49 208 TRP A C 1
ATOM 1569 O O . TRP A 1 200 C -12.113 -33.928 -2.364 1.00 15.58 208 TRP A O 1
ATOM 1580 N N . ARG A 1 201 D -13.756 -33.680 -3.834 1.00 14.90 208 ARG A N 1
ATOM 1581 C CA . ARG A 1 201 D -13.421 -32.275 -4.122 1.00 15.96 208 ARG A CA 1
ATOM 1582 C C . ARG A 1 201 D -14.675 -31.452 -4.294 1.00 14.43 208 ARG A C 1
ATOM 1583 O O . ARG A 1 201 D -15.736 -31.965 -4.651 1.00 13.62 208 ARG A O 1
ATOM 1591 N N . LEU A 1 202 ? -14.535 -30.169 -4.033 1.00 12.87 209 LEU A N 1
ATOM 1592 C CA . LEU A 1 202 ? -15.641 -29.231 -4.141 1.00 12.48 209 LEU A CA 1
ATOM 1593 C C . LEU A 1 202 ? -15.812 -28.778 -5.574 1.00 13.29 209 LEU A C 1
ATOM 1594 O O . LEU A 1 202 ? -14.967 -28.061 -6.105 1.00 17.14 209 LEU A O 1
ATOM 1599 N N . VAL A 1 203 ? -16.911 -29.158 -6.199 1.00 11.87 210 VAL A N 1
ATOM 1600 C CA . VAL A 1 203 ? -17.202 -28.815 -7.592 1.00 12.50 210 VAL A CA 1
ATOM 1601 C C . VAL A 1 203 ? -18.154 -27.616 -7.688 1.00 11.86 210 VAL A C 1
ATOM 1602 O O . VAL A 1 203 ? -17.977 -26.760 -8.569 1.00 12.21 210 VAL A O 1
ATOM 1606 N N . GLY A 1 204 ? -19.143 -27.541 -6.793 1.00 10.90 211 GLY A N 1
ATOM 1607 C CA . GLY A 1 204 ? -20.111 -26.451 -6.823 1.00 11.22 211 GLY A CA 1
ATOM 1608 C C . GLY A 1 204 ? -20.534 -25.944 -5.460 1.00 11.41 211 GLY A C 1
ATOM 1609 O O . GLY A 1 204 ? -20.311 -26.584 -4.434 1.00 11.39 211 GLY A O 1
ATOM 1610 N N . ILE A 1 205 ? -21.110 -24.749 -5.475 1.00 11.13 212 ILE A N 1
ATOM 1611 C CA . ILE A 1 205 ? -21.757 -24.128 -4.326 1.00 11.78 212 ILE A CA 1
ATOM 1612 C C . ILE A 1 205 ? -23.244 -24.008 -4.638 1.00 10.52 212 ILE A C 1
ATOM 1613 O O . ILE A 1 205 ? -23.630 -23.428 -5.658 1.00 11.98 212 ILE A O 1
ATOM 1618 N N . THR A 1 206 ? -24.077 -24.545 -3.745 1.00 10.35 213 THR A N 1
ATOM 1619 C CA . THR A 1 206 ? -25.537 -24.527 -3.914 1.00 11.48 213 THR A CA 1
ATOM 1620 C C . THR A 1 206 ? -26.068 -23.093 -4.034 1.00 11.82 213 THR A C 1
ATOM 1621 O O . THR A 1 206 ? -25.831 -22.284 -3.149 1.00 11.83 213 THR A O 1
ATOM 1625 N N . SER A 1 207 ? -26.768 -22.808 -5.140 1.00 12.18 214 SER A N 1
ATOM 1626 C CA . SER A 1 207 ? -27.146 -21.426 -5.499 1.00 12.96 214 SER A CA 1
ATOM 1627 C C . SER A 1 207 ? -28.657 -21.265 -5.722 1.00 12.98 214 SER A C 1
ATOM 1628 O O . SER A 1 207 ? -29.335 -20.627 -4.900 1.00 13.51 214 SER A O 1
ATOM 1631 N N . TRP A 1 208 ? -29.193 -21.843 -6.801 1.00 12.77 215 TRP A N 1
ATOM 1632 C CA . TRP A 1 208 ? -30.596 -21.582 -7.187 1.00 14.66 215 TRP A CA 1
ATOM 1633 C C . TRP A 1 208 ? -31.227 -22.721 -7.948 1.00 15.26 215 TRP A C 1
ATOM 1634 O O . TRP A 1 208 ? -30.565 -23.683 -8.294 1.00 15.22 215 TRP A O 1
ATOM 1645 N N . GLY A 1 209 ? -32.532 -22.610 -8.171 1.00 17.32 216 GLY A N 1
ATOM 1646 C CA . GLY A 1 209 ? -33.310 -23.612 -8.902 1.00 17.68 216 GLY A CA 1
ATOM 1647 C C . GLY A 1 209 ? -34.794 -23.321 -8.704 1.00 21.53 216 GLY A C 1
ATOM 1648 O O . GLY A 1 209 ? -35.193 -22.667 -7.715 1.00 23.85 216 GLY A O 1
ATOM 1649 N N . GLU A 1 210 ? -35.641 -23.819 -9.567 1.00 19.95 217 GLU A N 1
ATOM 1650 C CA . GLU A 1 210 ? -37.048 -23.509 -9.443 1.00 22.97 217 GLU A CA 1
ATOM 1651 C C . GLU A 1 210 ? -37.733 -24.422 -8.483 1.00 20.94 217 GLU A C 1
ATOM 1652 O O . GLU A 1 210 ? -37.837 -25.563 -8.700 1.00 23.78 217 GLU A O 1
ATOM 1658 N N . GLY A 1 211 ? -38.136 -23.877 -7.355 1.00 19.42 219 GLY A N 1
ATOM 1659 C CA . GLY A 1 211 ? -38.659 -24.686 -6.285 1.00 18.94 219 GLY A CA 1
ATOM 1660 C C . GLY A 1 211 ? -37.600 -25.653 -5.789 1.00 19.40 219 GLY A C 1
ATOM 1661 O O . GLY A 1 211 ? -36.487 -25.279 -5.689 1.00 19.07 219 GLY A O 1
ATOM 1662 N N . CYS A 1 212 ? -38.005 -26.879 -5.495 1.00 17.58 220 CYS A N 1
ATOM 1663 C CA . CYS A 1 212 ? -37.088 -27.939 -5.083 1.00 18.51 220 CYS A CA 1
ATOM 1664 C C . CYS A 1 212 ? -37.549 -29.288 -5.611 1.00 17.62 220 CYS A C 1
ATOM 1665 O O . CYS A 1 212 ? -38.691 -29.713 -5.376 1.00 17.85 220 CYS A O 1
ATOM 1668 N N . ALA A 1 213 ? -36.647 -29.962 -6.318 1.00 16.52 221 ALA A N 1
ATOM 1669 C CA . ALA A 1 213 ? -36.850 -31.334 -6.759 1.00 16.86 221 ALA A CA 1
ATOM 1670 C C . ALA A 1 213 ? -38.012 -31.480 -7.746 1.00 16.34 221 ALA A C 1
ATOM 1671 O O . ALA A 1 213 ? -38.590 -32.557 -7.852 1.00 17.22 221 ALA A O 1
ATOM 1673 N N . ARG A 1 214 A -38.349 -30.418 -8.474 1.00 16.74 221 ARG A N 1
ATOM 1674 C CA . ARG A 1 214 A -39.380 -30.520 -9.511 1.00 18.04 221 ARG A CA 1
ATOM 1675 C C . ARG A 1 214 A -38.856 -31.273 -10.721 1.00 19.03 221 ARG A C 1
ATOM 1676 O O . ARG A 1 214 A -37.660 -31.262 -11.017 1.00 17.90 221 ARG A O 1
ATOM 1684 N N . ARG A 1 215 ? -39.680 -31.854 -11.435 1.00 19.64 222 ARG A N 1
ATOM 1685 C CA . ARG A 1 215 ? -39.259 -32.523 -12.641 1.00 21.28 222 ARG A CA 1
ATOM 1686 C C . ARG A 1 215 ? -38.733 -31.557 -13.676 1.00 19.98 222 ARG A C 1
ATOM 1687 O O . ARG A 1 215 ? -39.257 -30.521 -13.814 1.00 19.38 222 ARG A O 1
ATOM 1695 N N . GLU A 1 216 ? -37.646 -31.909 -14.326 1.00 17.96 223 GLU A N 1
ATOM 1696 C CA . GLU A 1 216 ? -37.066 -31.158 -15.421 1.00 19.80 223 GLU A CA 1
ATOM 1697 C C . GLU A 1 216 ? -36.618 -29.761 -15.029 1.00 18.80 223 GLU A C 1
ATOM 1698 O O . GLU A 1 216 ? -36.548 -28.893 -15.829 1.00 19.75 223 GLU A O 1
ATOM 1704 N N . GLN A 1 217 ? -36.279 -29.595 -13.766 1.00 17.40 224 GLN A N 1
ATOM 1705 C CA . GLN A 1 217 ? -35.750 -28.329 -13.274 1.00 17.55 224 GLN A CA 1
ATOM 1706 C C . GLN A 1 217 ? -34.504 -28.562 -12.399 1.00 16.70 224 GLN A C 1
ATOM 1707 O O . GLN A 1 217 ? -34.622 -28.668 -11.226 1.00 17.96 224 GLN A O 1
ATOM 1713 N N . PRO A 1 218 ? -33.356 -28.668 -13.027 1.00 16.26 225 PRO A N 1
ATOM 1714 C CA . PRO A 1 218 ? -32.135 -28.983 -12.290 1.00 16.69 225 PRO A CA 1
ATOM 1715 C C . PRO A 1 218 ? -31.721 -27.875 -11.315 1.00 16.15 225 PRO A C 1
ATOM 1716 O O . PRO A 1 218 ? -32.047 -26.698 -11.516 1.00 16.96 225 PRO A O 1
ATOM 1720 N N . GLY A 1 219 ? -30.994 -28.267 -10.277 1.00 14.46 226 GLY A N 1
ATOM 1721 C CA . GLY A 1 219 ? -30.325 -27.319 -9.399 1.00 13.66 226 GLY A CA 1
ATOM 1722 C C . GLY A 1 219 ? -29.158 -26.681 -10.110 1.00 13.45 226 GLY A C 1
ATOM 1723 O O . GLY A 1 219 ? -28.459 -27.333 -10.889 1.00 13.21 226 GLY A O 1
ATOM 1724 N N . VAL A 1 220 ? -28.925 -25.401 -9.797 1.00 12.76 227 VAL A N 1
ATOM 1725 C CA . VAL A 1 220 ? -27.829 -24.647 -10.369 1.00 13.19 227 VAL A CA 1
ATOM 1726 C C . VAL A 1 220 ? -26.867 -24.264 -9.248 1.00 12.73 227 VAL A C 1
ATOM 1727 O O . VAL A 1 220 ? -27.280 -23.899 -8.117 1.00 14.20 227 VAL A O 1
ATOM 1731 N N . TYR A 1 221 ? -25.583 -24.431 -9.542 1.00 11.95 228 TYR A N 1
ATOM 1732 C CA . TYR A 1 221 ? -24.512 -24.292 -8.543 1.00 11.52 228 TYR A CA 1
ATOM 1733 C C . TYR A 1 221 ? -23.452 -23.376 -9.109 1.00 11.55 228 TYR A C 1
ATOM 1734 O O . TYR A 1 221 ? -23.189 -23.404 -10.319 1.00 13.35 228 TYR A O 1
ATOM 1743 N N . THR A 1 222 ? -22.802 -22.594 -8.255 1.00 11.84 229 THR A N 1
ATOM 1744 C CA . THR A 1 222 ? -21.637 -21.841 -8.706 1.00 11.51 229 THR A CA 1
ATOM 1745 C C . THR A 1 222 ? -20.502 -22.823 -8.956 1.00 12.16 229 THR A C 1
ATOM 1746 O O . THR A 1 222 ? -20.196 -23.629 -8.075 1.00 11.78 229 THR A O 1
ATOM 1750 N N . LYS A 1 223 ? -19.879 -22.759 -10.143 1.00 11.45 230 LYS A N 1
ATOM 1751 C CA . LYS A 1 223 ? -18.811 -23.695 -10.498 1.00 12.12 230 LYS A CA 1
ATOM 1752 C C . LYS A 1 223 ? -17.499 -23.198 -9.881 1.00 13.09 230 LYS A C 1
ATOM 1753 O O . LYS A 1 223 ? -16.905 -22.220 -10.352 1.00 13.83 230 LYS A O 1
ATOM 1759 N N . VAL A 1 224 ? -17.035 -23.885 -8.841 1.00 11.76 231 VAL A N 1
ATOM 1760 C CA . VAL A 1 224 ? -15.878 -23.438 -8.061 1.00 12.35 231 VAL A CA 1
ATOM 1761 C C . VAL A 1 224 ? -14.588 -23.284 -8.885 1.00 12.73 231 VAL A C 1
ATOM 1762 O O . VAL A 1 224 ? -13.823 -22.320 -8.682 1.00 13.28 231 VAL A O 1
ATOM 1766 N N . ALA A 1 225 ? -14.362 -24.171 -9.849 1.00 13.32 232 ALA A N 1
ATOM 1767 C CA . ALA A 1 225 ? -13.129 -24.087 -10.657 1.00 13.45 232 ALA A CA 1
ATOM 1768 C C . ALA A 1 225 ? -13.002 -22.750 -11.403 1.00 14.51 232 ALA A C 1
ATOM 1769 O O . ALA A 1 225 ? -11.906 -22.214 -11.560 1.00 16.75 232 ALA A O 1
ATOM 1771 N N . GLU A 1 226 ? -14.135 -22.183 -11.783 1.00 14.19 233 GLU A N 1
ATOM 1772 C CA . GLU A 1 226 ? -14.138 -20.904 -12.481 1.00 15.88 233 GLU A CA 1
ATOM 1773 C C . GLU A 1 226 ? -13.879 -19.689 -11.578 1.00 15.86 233 GLU A C 1
ATOM 1774 O O . GLU A 1 226 ? -13.792 -18.556 -12.085 1.00 18.42 233 GLU A O 1
ATOM 1780 N N . TYR A 1 227 ? -13.762 -19.908 -10.264 1.00 14.41 234 TYR A N 1
ATOM 1781 C CA . TYR A 1 227 ? -13.454 -18.856 -9.301 1.00 14.08 234 TYR A CA 1
ATOM 1782 C C . TYR A 1 227 ? -12.172 -19.132 -8.538 1.00 13.85 234 TYR A C 1
ATOM 1783 O O . TYR A 1 227 ? -11.877 -18.464 -7.556 1.00 15.93 234 TYR A O 1
ATOM 1792 N N . MET A 1 228 ? -11.366 -20.086 -9.004 1.00 14.28 235 MET A N 1
ATOM 1793 C CA . MET A 1 228 ? -10.171 -20.428 -8.264 1.00 15.41 235 MET A CA 1
ATOM 1794 C C . MET A 1 228 ? -9.122 -19.333 -8.242 1.00 15.67 235 MET A C 1
ATOM 1795 O O . MET A 1 228 ? -8.448 -19.164 -7.228 1.00 15.63 235 MET A O 1
ATOM 1800 N N . ASP A 1 229 ? -9.001 -18.561 -9.325 1.00 17.03 236 ASP A N 1
ATOM 1801 C CA . ASP A 1 229 ? -8.118 -17.397 -9.283 1.00 18.49 236 ASP A CA 1
ATOM 1802 C C . ASP A 1 229 ? -8.567 -16.383 -8.215 1.00 16.40 236 ASP A C 1
ATOM 1803 O O . ASP A 1 229 ? -7.743 -15.904 -7.436 1.00 16.08 236 ASP A O 1
ATOM 1808 N N . TRP A 1 230 ? -9.871 -16.128 -8.153 1.00 14.28 237 TRP A N 1
ATOM 1809 C CA . TRP A 1 230 ? -10.464 -15.216 -7.156 1.00 15.05 237 TRP A CA 1
ATOM 1810 C C . TRP A 1 230 ? -10.283 -15.745 -5.719 1.00 14.71 237 TRP A C 1
ATOM 1811 O O . TRP A 1 230 ? -9.903 -15.013 -4.824 1.00 14.56 237 TRP A O 1
ATOM 1822 N N . ILE A 1 231 ? -10.534 -17.034 -5.501 1.00 14.24 238 ILE A N 1
ATOM 1823 C CA . ILE A 1 231 ? -10.389 -17.600 -4.157 1.00 14.27 238 ILE A CA 1
ATOM 1824 C C . ILE A 1 231 ? -8.948 -17.481 -3.674 1.00 15.06 238 ILE A C 1
ATOM 1825 O O . ILE A 1 231 ? -8.696 -17.059 -2.541 1.00 15.31 238 ILE A O 1
ATOM 1830 N N . LEU A 1 232 ? -8.012 -17.864 -4.521 1.00 16.20 239 LEU A N 1
ATOM 1831 C CA . LEU A 1 232 ? -6.638 -17.747 -4.160 1.00 17.67 239 LEU A CA 1
ATOM 1832 C C . LEU A 1 232 ? -6.160 -16.307 -3.907 1.00 17.37 239 LEU A C 1
ATOM 1833 O O . LEU A 1 232 ? -5.463 -16.041 -2.979 1.00 18.96 239 LEU A O 1
ATOM 1838 N N . GLU A 1 233 ? -6.572 -15.403 -4.767 1.00 18.66 240 GLU A N 1
ATOM 1839 C CA . GLU A 1 233 ? -6.161 -14.026 -4.633 1.00 19.75 240 GLU A CA 1
ATOM 1840 C C . GLU A 1 233 ? -6.718 -13.436 -3.370 1.00 19.20 240 GLU A C 1
ATOM 1841 O O . GLU A 1 233 ? -6.012 -12.830 -2.629 1.00 20.50 240 GLU A O 1
ATOM 1847 N N . LYS A 1 234 ? -7.998 -13.663 -3.120 1.00 17.59 241 LYS A N 1
ATOM 1848 C CA . LYS A 1 234 ? -8.621 -13.045 -1.968 1.00 18.36 241 LYS A CA 1
ATOM 1849 C C . LYS A 1 234 ? -8.122 -13.570 -0.657 1.00 18.95 241 LYS A C 1
ATOM 1850 O O . LYS A 1 234 ? -8.009 -12.850 0.235 1.00 20.23 241 LYS A O 1
ATOM 1856 N N . THR A 1 235 ? -7.898 -14.857 -0.563 1.00 16.60 242 THR A N 1
ATOM 1857 C CA . THR A 1 235 ? -7.416 -15.460 0.674 1.00 17.53 242 THR A CA 1
ATOM 1858 C C . THR A 1 235 ? -5.923 -15.167 0.923 1.00 20.96 242 THR A C 1
ATOM 1859 O O . THR A 1 235 ? -5.531 -14.988 2.054 1.00 22.53 242 THR A O 1
ATOM 1863 N N . GLN A 1 236 ? -5.108 -15.141 -0.134 1.00 21.47 243 GLN A N 1
ATOM 1864 C CA . GLN A 1 236 ? -3.692 -14.713 -0.022 1.00 23.44 243 GLN A CA 1
ATOM 1865 C C . GLN A 1 236 ? -3.511 -13.251 0.370 1.00 24.86 243 GLN A C 1
ATOM 1866 O O . GLN A 1 236 ? -2.644 -12.918 1.202 1.00 28.33 243 GLN A O 1
ATOM 1872 N N . SER A 1 237 ? -4.299 -12.378 -0.252 1.00 25.64 244 SER A N 1
ATOM 1873 C CA . SER A 1 237 ? -4.267 -10.933 0.033 1.00 27.01 244 SER A CA 1
ATOM 1874 C C . SER A 1 237 ? -4.677 -10.622 1.467 1.00 28.01 244 SER A C 1
ATOM 1875 O O . SER A 1 237 ? -4.063 -9.786 2.136 1.00 27.38 244 SER A O 1
ATOM 1878 N N . SER A 1 238 ? -5.727 -11.290 1.933 1.00 26.44 245 SER A N 1
ATOM 1879 C CA . SER A 1 238 ? -6.165 -11.144 3.318 1.00 25.35 245 SER A CA 1
ATOM 1880 C C . SER A 1 238 ? -5.140 -11.715 4.309 1.00 26.22 245 SER A C 1
ATOM 1881 O O . SER A 1 238 ? -4.811 -11.057 5.306 1.00 29.22 245 SER A O 1
ATOM 1884 N N . ASP A 1 239 ? -4.636 -12.922 4.037 1.00 27.72 246 ASP A N 1
ATOM 1885 C CA . ASP A 1 239 ? -3.641 -13.561 4.907 1.00 27.83 246 ASP A CA 1
ATOM 1886 C C . ASP A 1 239 ? -2.280 -12.895 4.709 1.00 31.12 246 ASP A C 1
ATOM 1887 O O . ASP A 1 239 ? -1.715 -12.373 5.662 1.00 34.31 246 ASP A O 1
ATOM 1892 N N . CYS B 2 1 ? -33.281 -10.962 -2.392 1.00 25.08 1 CYS B N 1
ATOM 1893 C CA . CYS B 2 1 ? -32.911 -12.112 -3.289 1.00 23.96 1 CYS B CA 1
ATOM 1894 C C . CYS B 2 1 ? -34.154 -12.671 -3.985 1.00 23.44 1 CYS B C 1
ATOM 1895 O O . CYS B 2 1 ? -35.196 -12.831 -3.328 1.00 21.92 1 CYS B O 1
ATOM 1898 N N . PRO B 2 2 ? -34.053 -12.969 -5.305 1.00 20.80 2 PRO B N 1
ATOM 1899 C CA . PRO B 2 2 ? -35.175 -13.583 -6.050 1.00 21.98 2 PRO B CA 1
ATOM 1900 C C . PRO B 2 2 ? -35.584 -14.962 -5.533 1.00 21.78 2 PRO B C 1
ATOM 1901 O O . PRO B 2 2 ? -34.755 -15.683 -4.960 1.00 19.09 2 PRO B O 1
ATOM 1905 N N . ALA B 2 3 ? -36.832 -15.344 -5.803 1.00 23.53 3 ALA B N 1
ATOM 1906 C CA . ALA B 2 3 ? -37.426 -16.600 -5.344 1.00 22.96 3 ALA B CA 1
ATOM 1907 C C . ALA B 2 3 ? -36.663 -17.871 -5.766 1.00 20.18 3 ALA B C 1
ATOM 1908 O O . ALA B 2 3 ? -36.774 -18.895 -5.098 1.00 23.03 3 ALA B O 1
ATOM 1910 N N . ARG B 2 4 ? -35.923 -17.809 -6.874 1.00 18.59 4 ARG B N 1
ATOM 1911 C CA . ARG B 2 4 ? -35.145 -18.970 -7.346 1.00 18.70 4 ARG B CA 1
ATOM 1912 C C . ARG B 2 4 ? -33.983 -19.319 -6.413 1.00 17.64 4 ARG B C 1
ATOM 1913 O O . ARG B 2 4 ? -33.523 -20.461 -6.406 1.00 19.26 4 ARG B O 1
ATOM 1921 N N . PHE B 2 5 ? -33.532 -18.358 -5.604 1.00 16.83 5 PHE B N 1
ATOM 1922 C CA . PHE B 2 5 ? -32.474 -18.625 -4.612 1.00 16.38 5 PHE B CA 1
ATOM 1923 C C . PHE B 2 5 ? -33.008 -19.314 -3.364 1.00 16.87 5 PHE B C 1
ATOM 1924 O O . PHE B 2 5 ? -34.219 -19.457 -3.183 1.00 18.74 5 PHE B O 1
ATOM 1932 N N . ALA B 2 6 ? -32.104 -19.821 -2.534 1.00 16.15 6 ALA B N 1
ATOM 1933 C CA . ALA B 2 6 ? -32.495 -20.763 -1.507 1.00 15.99 6 ALA B CA 1
ATOM 1934 C C . ALA B 2 6 ? -32.407 -20.277 -0.070 1.00 16.61 6 ALA B C 1
ATOM 1935 O O . ALA B 2 6 ? -32.758 -21.014 0.846 1.00 15.50 6 ALA B O 1
ATOM 1937 N N . ALA B 2 7 ? -31.991 -19.031 0.153 1.00 17.26 7 ALA B N 1
ATOM 1938 C CA . ALA B 2 7 ? -32.010 -18.522 1.518 1.00 18.47 7 ALA B CA 1
ATOM 1939 C C . ALA B 2 7 ? -33.474 -18.350 1.946 1.00 18.88 7 ALA B C 1
ATOM 1940 O O . ALA B 2 7 ? -34.375 -18.292 1.119 1.00 18.43 7 ALA B O 1
ATOM 1942 N N . LEU B 2 8 ? -33.712 -18.325 3.247 1.00 20.72 8 LEU B N 1
ATOM 1943 C CA . LEU B 2 8 ? -35.058 -18.538 3.760 1.00 22.09 8 LEU B CA 1
ATOM 1944 C C . LEU B 2 8 ? -36.035 -17.395 3.460 1.00 21.96 8 LEU B C 1
ATOM 1945 O O . LEU B 2 8 ? -37.244 -17.608 3.506 1.00 25.93 8 LEU B O 1
ATOM 1950 N N . PHE B 2 9 ? -35.530 -16.206 3.143 1.00 21.49 9 PHE B N 1
ATOM 1951 C CA . PHE B 2 9 ? -36.391 -15.065 2.797 1.00 24.72 9 PHE B CA 1
ATOM 1952 C C . PHE B 2 9 ? -36.259 -14.597 1.337 1.00 26.04 9 PHE B C 1
ATOM 1953 O O . PHE B 2 9 ? -36.593 -13.448 1.002 1.00 27.83 9 PHE B O 1
ATOM 1961 N N A CYS B 2 10 ? -35.792 -15.495 0.473 0.50 24.49 10 CYS B N 1
ATOM 1962 N N B CYS B 2 10 ? -35.795 -15.493 0.470 0.50 24.63 10 CYS B N 1
ATOM 1963 C CA A CYS B 2 10 ? -35.737 -15.248 -0.961 0.50 24.28 10 CYS B CA 1
ATOM 1964 C CA B CYS B 2 10 ? -35.709 -15.222 -0.956 0.50 24.58 10 CYS B CA 1
ATOM 1965 C C A CYS B 2 10 ? -37.097 -15.550 -1.587 0.50 18.91 10 CYS B C 1
ATOM 1966 C C B CYS B 2 10 ? -37.063 -15.431 -1.621 0.50 23.06 10 CYS B C 1
ATOM 1967 O O A CYS B 2 10 ? -37.882 -16.334 -1.057 0.50 20.97 10 CYS B O 1
ATOM 1968 O O B CYS B 2 10 ? -37.504 -14.589 -2.407 0.50 22.91 10 CYS B O 1
#

B-factor: mean 20.3, std 9.22, range [9.89, 96.16]

Nearest PDB structures (foldseek):
  5f8t-assembly1_A  TM=1.001E+00  e=5.745E-48  Homo sapiens
  6t7p-assembly1_A  TM=9.947E-01  e=1.788E-45  Homo sapiens
  6o1s-assembly1_E  TM=9.783E-01  e=1.055E-43  Homo sapiens
  6aod-assembly1_C  TM=9.918E-01  e=8.279E-38  Homo sapiens
  4cre-assembly1_A  TM=9.809E-01  e=1.142E-37  Homo sapiens